Protein AF-A0A661PM31-F1 (afdb_monomer_lite)

Radius of gyration: 28.48 Å; chains: 1; bounding box: 78×44×87 Å

Foldseek 3Di:
DDDDDPVNVVVVVVVVVVVVVPPPDDPVVVVVLCVLLVDDLVVLLVVLVVVVPDDPVPDQDLVSLVVVLVVLVVSLVSLVSSLVSLVVVLVVLVVVLVVVVVVLLVVLVVVLVVVCVVVVPPDPDDDPVSSVVSCCPPPVSVVSNVVSVVVNVVSVVSSVSSVVSSVVSVVSSVVSVVVSVVSVVVVVVVVVVVD

Sequence (195 aa):
MAKISAKDRRKKNEEVEKARGTELFSDGVLKFFRKELDIDIIAEYTALKDVAKIPADKLLDRMELMRAINSCSKNARAANKVFLKARAAREFYRIDFDRSLRDLTIRATENVDRWMADNDVKKKQITKDMVQQELSSDPKLSKEYTLLIEKREEMRSIKSDCEVLATEWSNRQWTLRAQAKLVAAEREVNLSSKE

Structure (mmCIF, N/CA/C/O backbone):
data_AF-A0A661PM31-F1
#
_entry.id   AF-A0A661PM31-F1
#
loop_
_atom_site.group_PDB
_atom_site.id
_atom_site.type_symbol
_atom_site.label_atom_id
_atom_site.label_alt_id
_atom_site.label_comp_id
_atom_site.label_asym_id
_atom_site.label_entity_id
_atom_site.label_seq_id
_atom_site.pdbx_PDB_ins_code
_atom_site.Cartn_x
_atom_site.Cartn_y
_atom_site.Cartn_z
_atom_site.occupancy
_atom_site.B_iso_or_equiv
_atom_site.auth_seq_id
_atom_site.auth_comp_id
_atom_site.auth_asym_id
_atom_site.auth_atom_id
_atom_site.pdbx_PDB_model_num
ATOM 1 N N . MET A 1 1 ? -42.108 34.796 6.205 1.00 47.03 1 MET A N 1
ATOM 2 C CA . MET A 1 1 ? -41.094 33.796 5.795 1.00 47.03 1 MET A CA 1
ATOM 3 C C . MET A 1 1 ? -41.516 32.431 6.325 1.00 47.03 1 MET A C 1
ATOM 5 O O . MET A 1 1 ? -41.623 32.280 7.536 1.00 47.03 1 MET A O 1
ATOM 9 N N . ALA A 1 2 ? -41.835 31.474 5.450 1.00 50.88 2 ALA A N 1
ATOM 10 C CA . ALA A 1 2 ? -42.303 30.149 5.865 1.00 50.88 2 ALA A CA 1
ATOM 11 C C . ALA A 1 2 ? -41.153 29.330 6.485 1.00 50.88 2 ALA A C 1
ATOM 13 O O . ALA A 1 2 ? -40.093 29.175 5.877 1.00 50.88 2 ALA A O 1
ATOM 14 N N . LYS A 1 3 ? -41.345 28.824 7.711 1.00 54.19 3 LYS A N 1
ATOM 15 C CA . LYS A 1 3 ? -40.366 27.973 8.403 1.00 54.19 3 LYS A CA 1
ATOM 16 C C . LYS A 1 3 ? -40.410 26.567 7.801 1.00 54.19 3 LYS A C 1
ATOM 18 O O . LYS A 1 3 ? -41.361 25.829 8.026 1.00 54.19 3 LYS A O 1
ATOM 23 N N . ILE A 1 4 ? -39.371 26.203 7.051 1.00 56.94 4 ILE A N 1
ATOM 24 C CA . ILE A 1 4 ? -39.183 24.843 6.523 1.00 56.94 4 ILE A CA 1
ATOM 25 C C . ILE A 1 4 ? -39.042 23.867 7.700 1.00 56.94 4 ILE A C 1
ATOM 27 O O . ILE A 1 4 ? -38.166 24.053 8.553 1.00 56.94 4 ILE A O 1
ATOM 31 N N . SER A 1 5 ? -39.896 22.841 7.726 1.00 75.00 5 SER A N 1
ATOM 32 C CA . SER A 1 5 ? -39.942 21.797 8.754 1.00 75.00 5 SER A CA 1
ATOM 33 C C . SER A 1 5 ? -38.627 21.012 8.827 1.00 75.00 5 SER A C 1
ATOM 35 O O . SER A 1 5 ? -37.962 20.773 7.818 1.00 75.00 5 SER A O 1
ATOM 37 N N . ALA A 1 6 ? -38.247 20.560 10.027 1.00 67.19 6 ALA A N 1
ATOM 38 C CA . ALA A 1 6 ? -37.061 19.725 10.237 1.00 67.19 6 ALA A CA 1
ATOM 39 C C . ALA A 1 6 ? -37.101 18.416 9.419 1.00 67.19 6 ALA A C 1
ATOM 41 O O . ALA A 1 6 ? -36.055 17.893 9.032 1.00 67.19 6 ALA A O 1
ATOM 42 N N . LYS A 1 7 ? -38.308 17.926 9.105 1.00 71.56 7 LYS A N 1
ATOM 43 C CA . LYS A 1 7 ? -38.530 16.743 8.264 1.00 71.56 7 LYS A CA 1
ATOM 44 C C . LYS A 1 7 ? -38.155 17.006 6.801 1.00 71.56 7 LYS A C 1
ATOM 46 O O . LYS A 1 7 ? -37.491 16.176 6.186 1.00 71.56 7 LYS A O 1
ATOM 51 N N . ASP A 1 8 ? -38.472 18.195 6.293 1.00 72.69 8 ASP A N 1
ATOM 52 C CA . ASP A 1 8 ? -38.135 18.608 4.925 1.00 72.69 8 ASP A CA 1
ATOM 53 C C . ASP A 1 8 ? -36.635 18.886 4.773 1.00 72.69 8 ASP A C 1
ATOM 55 O O . ASP A 1 8 ? -36.049 18.592 3.734 1.00 72.69 8 ASP A O 1
ATOM 59 N N . ARG A 1 9 ? -35.975 19.377 5.834 1.00 68.38 9 ARG A N 1
ATOM 60 C CA . ARG A 1 9 ? -34.509 19.537 5.850 1.00 68.38 9 ARG A CA 1
ATOM 61 C C . ARG A 1 9 ? -33.772 18.198 5.796 1.00 68.38 9 ARG A C 1
ATOM 63 O O . ARG A 1 9 ? -32.786 18.094 5.077 1.00 68.38 9 ARG A O 1
ATOM 70 N N . ARG A 1 10 ? -34.245 17.177 6.524 1.00 68.38 10 ARG A N 1
ATOM 71 C CA . ARG A 1 10 ? -33.649 15.828 6.482 1.00 68.38 10 ARG A CA 1
ATOM 72 C C . ARG A 1 10 ? -33.805 15.184 5.111 1.00 68.38 10 ARG A C 1
ATOM 74 O O . ARG A 1 10 ? -32.818 14.720 4.558 1.00 68.38 10 ARG A O 1
ATOM 81 N N . LYS A 1 11 ? -35.004 15.253 4.531 1.00 74.44 11 LYS A N 1
ATOM 82 C CA . LYS A 1 11 ? -35.282 14.688 3.205 1.00 74.44 11 LYS A CA 1
ATOM 83 C C . LYS A 1 11 ? -34.445 15.356 2.106 1.00 74.44 11 LYS A C 1
ATOM 85 O O . LYS A 1 11 ? -33.867 14.674 1.269 1.00 74.44 11 LYS A O 1
ATOM 90 N N . LYS A 1 12 ? -34.287 16.683 2.177 1.00 71.06 12 LYS A N 1
ATOM 91 C CA . LYS A 1 12 ? -33.437 17.442 1.251 1.00 71.06 12 LYS A CA 1
ATOM 92 C C . LYS A 1 12 ? -31.946 17.121 1.420 1.00 71.06 12 LYS A C 1
ATOM 94 O O . LYS A 1 12 ? -31.230 17.070 0.429 1.00 71.06 12 LYS A O 1
ATOM 99 N N . ASN A 1 13 ? -31.475 16.869 2.643 1.00 62.31 13 ASN A N 1
ATOM 100 C CA . ASN A 1 13 ? -30.095 16.431 2.874 1.00 62.31 13 ASN A CA 1
ATOM 101 C C . ASN A 1 13 ? -29.852 14.995 2.385 1.00 62.31 13 ASN A C 1
ATOM 103 O O . ASN A 1 13 ? -28.817 14.752 1.779 1.00 62.31 13 ASN A O 1
ATOM 107 N N . GLU A 1 14 ? -30.800 14.074 2.567 1.00 60.50 14 GLU A N 1
ATOM 108 C CA . GLU A 1 14 ? -30.708 12.706 2.028 1.00 60.50 14 GLU A CA 1
ATOM 109 C C . GLU A 1 14 ? -30.718 12.682 0.492 1.00 60.50 14 GLU A C 1
ATOM 111 O O . GLU A 1 14 ? -29.988 11.902 -0.116 1.00 60.50 14 GLU A O 1
ATOM 116 N N . GLU A 1 15 ? -31.498 13.554 -0.155 1.00 63.66 15 GLU A N 1
ATOM 117 C CA . GLU A 1 15 ? -31.496 13.715 -1.616 1.00 63.66 15 GLU A CA 1
ATOM 118 C C . GLU A 1 15 ? -30.187 14.335 -2.125 1.00 63.66 15 GLU A C 1
ATOM 120 O O . GLU A 1 15 ? -29.643 13.877 -3.128 1.00 63.66 15 GLU A O 1
ATOM 125 N N . VAL A 1 16 ? -29.632 15.320 -1.411 1.00 58.75 16 VAL A N 1
ATOM 126 C CA . VAL A 1 16 ? -28.332 15.926 -1.744 1.00 58.75 16 VAL A CA 1
ATOM 127 C C . VAL A 1 16 ? -27.175 14.950 -1.504 1.00 58.75 16 VAL A C 1
ATOM 129 O O . VAL A 1 16 ? -26.233 14.935 -2.293 1.00 58.75 16 VAL A O 1
ATOM 132 N N . GLU A 1 17 ? -27.227 14.108 -0.470 1.00 53.59 17 GLU A N 1
ATOM 133 C CA . GLU A 1 17 ? -26.225 13.058 -0.242 1.00 53.59 17 GLU A CA 1
ATOM 134 C C . GLU A 1 17 ? -26.346 11.908 -1.245 1.00 53.59 17 GLU A C 1
ATOM 136 O O . GLU A 1 17 ? -25.323 11.435 -1.743 1.00 53.59 17 GLU A O 1
ATOM 141 N N . LYS A 1 18 ? -27.567 11.516 -1.637 1.00 51.47 18 LYS A N 1
ATOM 142 C CA . LYS A 1 18 ? -27.776 10.571 -2.745 1.00 51.47 18 LYS A CA 1
ATOM 143 C C . LYS A 1 18 ? -27.250 11.124 -4.067 1.00 51.47 18 LYS A C 1
ATOM 145 O O . LYS A 1 18 ? -26.534 10.402 -4.756 1.00 51.47 18 LYS A O 1
ATOM 150 N N . ALA A 1 19 ? -27.529 12.390 -4.385 1.00 52.62 19 ALA A N 1
ATOM 151 C CA . ALA A 1 19 ? -27.033 13.052 -5.594 1.00 52.62 19 ALA A CA 1
ATOM 152 C C . ALA A 1 19 ? -25.502 13.219 -5.585 1.00 52.62 19 ALA A C 1
ATOM 154 O O . ALA A 1 19 ? -24.841 12.979 -6.590 1.00 52.62 19 ALA A O 1
ATOM 155 N N . ARG A 1 20 ? -24.901 13.541 -4.430 1.00 51.75 20 ARG A N 1
ATOM 156 C CA . ARG A 1 20 ? -23.435 13.604 -4.275 1.00 51.75 20 ARG A CA 1
ATOM 157 C C . ARG A 1 20 ? -22.761 12.231 -4.328 1.00 51.75 20 ARG A C 1
ATOM 159 O O . ARG A 1 20 ? -21.598 12.153 -4.711 1.00 51.75 20 ARG A O 1
ATOM 166 N N . GLY A 1 21 ? -23.468 11.166 -3.950 1.00 44.34 21 GLY A N 1
ATOM 167 C CA . GLY A 1 21 ? -22.948 9.799 -3.936 1.00 44.34 21 GLY A CA 1
ATOM 168 C C . GLY A 1 21 ? -22.984 9.070 -5.283 1.00 44.34 21 GLY A C 1
ATOM 169 O O . GLY A 1 21 ? -22.306 8.054 -5.413 1.00 44.34 21 GLY A O 1
ATOM 170 N N . THR A 1 22 ? -23.744 9.549 -6.279 1.00 45.00 22 THR A N 1
ATOM 171 C CA . THR A 1 22 ? -24.021 8.777 -7.511 1.00 45.00 22 THR A CA 1
ATOM 172 C C . THR A 1 22 ? -23.474 9.346 -8.825 1.00 45.00 22 THR A C 1
ATOM 174 O O . THR A 1 22 ? -23.441 8.603 -9.800 1.00 45.00 22 THR A O 1
ATOM 177 N N . GLU A 1 23 ? -22.947 10.574 -8.878 1.00 50.91 23 GLU A N 1
ATOM 178 C CA . GLU A 1 23 ? -22.502 11.192 -10.150 1.00 50.91 23 GLU A CA 1
ATOM 179 C C . GLU A 1 23 ? -21.015 11.580 -10.216 1.00 50.91 23 GLU A C 1
ATOM 181 O O . GLU A 1 23 ? -20.634 12.497 -10.938 1.00 50.91 23 GLU A O 1
ATOM 186 N N . LEU A 1 24 ? -20.122 10.909 -9.487 1.00 53.09 24 LEU A N 1
ATOM 187 C CA . LEU A 1 24 ? -18.702 11.293 -9.545 1.00 53.09 24 LEU A CA 1
ATOM 188 C C . LEU A 1 24 ? -17.952 10.752 -10.772 1.00 53.09 24 LEU A C 1
ATOM 190 O O . LEU A 1 24 ? -16.948 11.343 -11.159 1.00 53.09 24 LEU A O 1
ATOM 194 N N . PHE A 1 25 ? -18.437 9.692 -11.429 1.00 52.56 25 PHE A N 1
ATOM 195 C CA . PHE A 1 25 ? -17.805 9.133 -12.630 1.00 52.56 25 PHE A CA 1
ATOM 196 C C . PHE A 1 25 ? -18.840 8.461 -13.535 1.00 52.56 25 PHE A C 1
ATOM 198 O O . PHE A 1 25 ? -19.692 7.718 -13.052 1.00 52.56 25 PHE A O 1
ATOM 205 N N . SER A 1 26 ? -18.753 8.678 -14.852 1.00 64.19 26 SER A N 1
ATOM 206 C CA . SER A 1 26 ? -19.591 7.940 -15.801 1.00 64.19 26 SER A CA 1
ATOM 207 C C . SER A 1 26 ? -19.313 6.435 -15.704 1.00 64.19 26 SER A C 1
ATOM 209 O O . SER A 1 26 ? -18.193 6.007 -15.410 1.00 64.19 26 SER A O 1
ATOM 211 N N . ASP A 1 27 ? -20.325 5.614 -15.980 1.00 64.62 27 ASP A N 1
ATOM 212 C CA . ASP A 1 27 ? -20.237 4.152 -15.854 1.00 64.62 27 ASP A CA 1
ATOM 213 C C . ASP A 1 27 ? -19.099 3.551 -16.715 1.00 64.62 27 ASP A C 1
ATOM 215 O O . ASP A 1 27 ? -18.461 2.561 -16.349 1.00 64.62 27 ASP A O 1
ATOM 219 N N . GLY A 1 28 ? -18.755 4.215 -17.827 1.00 56.81 28 GLY A N 1
ATOM 220 C CA . GLY A 1 28 ? -17.595 3.887 -18.661 1.00 56.81 28 GLY A CA 1
ATOM 221 C C . GLY A 1 28 ? -16.243 4.170 -17.995 1.00 56.81 28 GLY A C 1
ATOM 222 O O . GLY A 1 28 ? -15.323 3.363 -18.115 1.00 56.81 28 GLY A O 1
ATOM 223 N N . VAL A 1 29 ? -16.122 5.266 -17.240 1.00 56.72 29 VAL A N 1
ATOM 224 C CA . VAL A 1 29 ? -14.902 5.614 -16.491 1.00 56.72 29 VAL A CA 1
ATOM 225 C C . VAL A 1 29 ? -14.693 4.643 -15.330 1.00 56.72 29 VAL A C 1
ATOM 227 O O . VAL A 1 29 ? -13.584 4.154 -15.126 1.00 56.72 29 VAL A O 1
ATOM 230 N N . LEU A 1 30 ? -15.762 4.271 -14.621 1.00 57.22 30 LEU A N 1
ATOM 231 C CA . LEU A 1 30 ? -15.692 3.261 -13.561 1.00 57.22 30 LEU A CA 1
ATOM 232 C C . LEU A 1 30 ? -15.323 1.874 -14.099 1.00 57.22 30 LEU A C 1
ATOM 234 O O . LEU A 1 30 ? -14.540 1.169 -13.463 1.00 57.22 30 LEU A O 1
ATOM 238 N N . LYS A 1 31 ? -15.841 1.480 -15.270 1.00 62.25 31 LYS A N 1
ATOM 239 C CA . LYS A 1 31 ? -15.445 0.233 -15.948 1.00 62.25 31 LYS A CA 1
ATOM 240 C C . LYS A 1 31 ? -13.989 0.264 -16.410 1.00 62.25 31 LYS A C 1
ATOM 242 O O . LYS A 1 31 ? -13.294 -0.735 -16.248 1.00 62.25 31 LYS A O 1
ATOM 247 N N . PHE A 1 32 ? -13.512 1.400 -16.924 1.00 60.50 32 PHE A N 1
ATOM 248 C CA . PHE A 1 32 ? -12.107 1.590 -17.285 1.00 60.50 32 PHE A CA 1
ATOM 249 C C . PHE A 1 32 ? -11.190 1.437 -16.068 1.00 60.50 32 PHE A C 1
ATOM 251 O O . PHE A 1 32 ? -10.273 0.624 -16.108 1.00 60.50 32 PHE A O 1
ATOM 258 N N . PHE A 1 33 ? -11.476 2.133 -14.963 1.00 59.50 33 PHE A N 1
ATOM 259 C CA . PHE A 1 33 ? -10.680 2.014 -13.740 1.00 59.50 33 PHE A CA 1
ATOM 260 C C . PHE A 1 33 ? -10.733 0.611 -13.142 1.00 59.50 33 PHE A C 1
ATOM 262 O O . PHE A 1 33 ? -9.696 0.115 -12.722 1.00 59.50 33 PHE A O 1
ATOM 269 N N . ARG A 1 34 ? -11.893 -0.061 -13.142 1.00 64.12 34 ARG A N 1
ATOM 270 C CA . ARG A 1 34 ? -11.974 -1.459 -12.692 1.00 64.12 34 ARG A CA 1
ATOM 271 C C . ARG A 1 34 ? -11.111 -2.372 -13.550 1.00 64.12 34 ARG A C 1
ATOM 273 O O . ARG A 1 34 ? -10.337 -3.126 -12.993 1.00 64.12 34 ARG A O 1
ATOM 280 N N . LYS A 1 35 ? -11.192 -2.272 -14.878 1.00 65.94 35 LYS A N 1
ATOM 281 C CA . LYS A 1 35 ? -10.400 -3.109 -15.790 1.00 65.94 35 LYS A CA 1
ATOM 282 C C . LYS A 1 35 ? -8.897 -2.832 -15.687 1.00 65.94 35 LYS A C 1
ATOM 284 O O . LYS A 1 35 ? -8.103 -3.761 -15.687 1.00 65.94 35 LYS A O 1
ATOM 289 N N . GLU A 1 36 ? -8.500 -1.565 -15.615 1.00 65.12 36 GLU A N 1
ATOM 290 C CA . GLU A 1 36 ? -7.087 -1.162 -15.591 1.00 65.12 36 GLU A CA 1
ATOM 291 C C . GLU A 1 36 ? -6.436 -1.264 -14.208 1.00 65.12 36 GLU A C 1
ATOM 293 O O . GLU A 1 36 ? -5.211 -1.287 -14.111 1.00 65.12 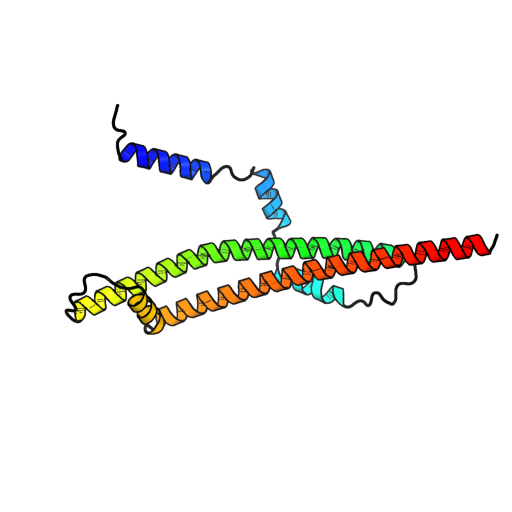36 GLU A O 1
ATOM 298 N N . LEU A 1 37 ? -7.235 -1.327 -13.141 1.00 65.38 37 LEU A N 1
ATOM 299 C CA . LEU A 1 37 ? -6.768 -1.503 -11.767 1.00 65.38 37 LEU A CA 1
ATOM 300 C C . LEU A 1 37 ? -7.161 -2.870 -11.196 1.00 65.38 37 LEU A C 1
ATOM 302 O O . LEU A 1 37 ? -7.061 -3.055 -9.987 1.00 65.38 37 LEU A O 1
ATOM 306 N N . ASP A 1 38 ? -7.553 -3.855 -12.006 1.00 72.75 38 ASP A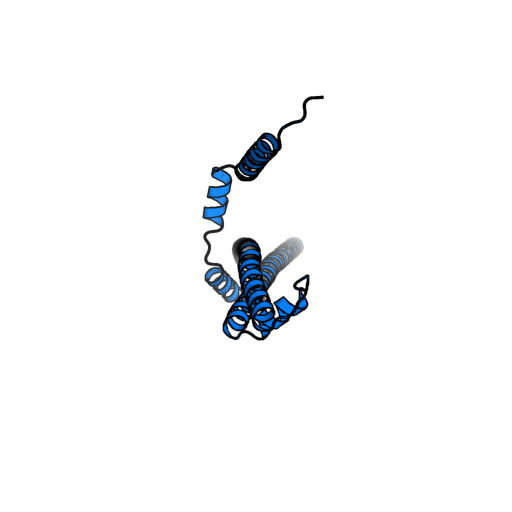 N 1
ATOM 307 C CA . ASP A 1 38 ? -7.711 -5.248 -11.559 1.00 72.75 38 ASP A CA 1
ATOM 308 C C . ASP A 1 38 ? -6.374 -6.005 -11.626 1.00 72.75 38 ASP A C 1
ATOM 310 O O . ASP A 1 38 ? -6.192 -6.959 -12.371 1.00 72.75 38 ASP A O 1
ATOM 314 N N . ILE A 1 39 ? -5.381 -5.488 -10.898 1.00 75.00 39 ILE A N 1
ATOM 315 C CA . ILE A 1 39 ? -4.005 -6.001 -10.882 1.00 75.00 39 ILE A CA 1
ATOM 316 C C . ILE A 1 39 ? -3.679 -6.570 -9.501 1.00 75.00 39 ILE A C 1
ATOM 318 O O . ILE A 1 39 ? -3.942 -5.910 -8.493 1.00 75.00 39 ILE A O 1
ATOM 322 N N . ASP A 1 40 ? -3.074 -7.748 -9.418 1.00 78.94 40 ASP A N 1
ATOM 323 C CA . ASP A 1 40 ? -2.483 -8.203 -8.159 1.00 78.94 40 ASP A CA 1
ATOM 324 C C . ASP A 1 40 ? -1.245 -7.347 -7.841 1.00 78.94 40 ASP A C 1
ATOM 326 O O . ASP A 1 40 ? -0.213 -7.440 -8.506 1.00 78.94 40 ASP A O 1
ATOM 330 N N . ILE A 1 41 ? -1.374 -6.474 -6.835 1.00 76.88 41 ILE A N 1
ATOM 331 C CA . ILE A 1 41 ? -0.338 -5.504 -6.451 1.00 76.88 41 ILE A CA 1
ATOM 332 C C . ILE A 1 41 ? 0.970 -6.223 -6.109 1.00 76.88 41 ILE A C 1
ATOM 334 O O . ILE A 1 41 ? 2.033 -5.760 -6.515 1.00 76.88 41 ILE A O 1
ATOM 338 N N . ILE A 1 42 ? 0.898 -7.336 -5.372 1.00 76.56 42 ILE A N 1
ATOM 339 C CA . ILE A 1 42 ? 2.077 -8.021 -4.830 1.00 76.56 42 ILE A CA 1
ATOM 340 C C . ILE A 1 42 ? 2.790 -8.786 -5.942 1.00 76.56 42 ILE A C 1
ATOM 342 O O . ILE A 1 42 ? 4.013 -8.681 -6.078 1.00 76.56 42 ILE A O 1
ATOM 346 N N . ALA A 1 43 ? 2.036 -9.521 -6.760 1.00 79.44 43 ALA A N 1
ATOM 347 C CA . ALA A 1 43 ? 2.606 -10.288 -7.863 1.00 79.44 43 ALA A CA 1
ATOM 348 C C . ALA A 1 43 ? 3.294 -9.373 -8.889 1.00 79.44 43 ALA A C 1
ATOM 350 O O . ALA A 1 43 ? 4.451 -9.600 -9.250 1.00 79.44 43 ALA A O 1
ATOM 351 N N . GLU A 1 44 ? 2.623 -8.292 -9.295 1.00 80.88 44 GLU A N 1
ATOM 352 C CA . GLU A 1 44 ? 3.146 -7.361 -10.296 1.00 80.88 44 GLU A CA 1
ATOM 353 C C . GLU A 1 44 ? 4.350 -6.567 -9.758 1.00 80.88 44 GLU A C 1
ATOM 355 O O . GLU A 1 44 ? 5.343 -6.381 -10.464 1.00 80.88 44 GLU A O 1
ATOM 360 N N . TYR A 1 45 ? 4.312 -6.152 -8.482 1.00 79.06 45 TYR A N 1
ATOM 361 C CA . TYR A 1 45 ? 5.456 -5.533 -7.801 1.00 79.06 45 TYR A CA 1
ATOM 362 C C . TYR A 1 45 ? 6.680 -6.457 -7.800 1.00 79.06 45 TYR A C 1
ATOM 364 O O . TYR A 1 45 ? 7.783 -6.027 -8.140 1.00 79.06 45 TYR A O 1
ATOM 372 N N . THR A 1 46 ? 6.488 -7.731 -7.451 1.00 79.75 46 THR A N 1
ATOM 373 C CA . THR A 1 46 ? 7.578 -8.712 -7.355 1.00 79.75 46 THR A CA 1
ATOM 374 C C . THR A 1 46 ? 8.207 -8.964 -8.723 1.00 79.75 46 THR A C 1
ATOM 376 O O . THR A 1 46 ? 9.427 -8.879 -8.867 1.00 79.75 46 THR A O 1
ATOM 379 N N . ALA A 1 47 ? 7.378 -9.158 -9.754 1.00 81.88 47 ALA A N 1
ATOM 380 C CA . ALA A 1 47 ? 7.843 -9.334 -11.126 1.00 81.88 47 ALA A CA 1
ATOM 381 C C . ALA A 1 47 ? 8.644 -8.118 -11.620 1.00 81.88 47 ALA A C 1
ATOM 383 O O . ALA A 1 47 ? 9.740 -8.264 -12.164 1.00 81.88 47 ALA A O 1
ATOM 384 N N . LEU A 1 48 ? 8.141 -6.902 -11.386 1.00 80.31 48 LEU A N 1
ATOM 385 C CA . LEU A 1 48 ? 8.845 -5.672 -11.747 1.00 80.31 48 LEU A CA 1
ATOM 386 C C . LEU A 1 48 ? 10.169 -5.528 -10.993 1.00 80.31 48 LEU A C 1
ATOM 388 O O . LEU A 1 48 ? 11.153 -5.090 -11.578 1.00 80.31 48 LEU A O 1
ATOM 392 N N . LYS A 1 49 ? 10.234 -5.911 -9.719 1.00 76.50 49 LYS A N 1
ATOM 393 C CA . LYS A 1 49 ? 11.474 -5.851 -8.937 1.00 76.50 49 LYS A CA 1
ATOM 394 C C . LYS A 1 49 ? 12.539 -6.814 -9.467 1.00 76.50 49 LYS A C 1
ATOM 396 O O . LYS A 1 49 ? 13.714 -6.457 -9.524 1.00 76.50 49 LYS A O 1
ATOM 401 N N . ASP A 1 50 ? 12.146 -8.005 -9.908 1.00 74.69 50 ASP A N 1
ATOM 402 C CA . ASP A 1 50 ? 13.087 -8.988 -10.453 1.00 74.69 50 ASP A CA 1
ATOM 403 C C . ASP A 1 50 ? 13.628 -8.602 -11.833 1.00 74.69 50 ASP A C 1
ATOM 405 O O . ASP A 1 50 ? 14.820 -8.770 -12.102 1.00 74.69 50 ASP A O 1
ATOM 409 N N . VAL A 1 51 ? 12.798 -7.991 -12.683 1.00 69.44 51 VAL A N 1
ATOM 410 C CA . VAL A 1 51 ? 13.217 -7.505 -14.011 1.00 69.44 51 VAL A CA 1
ATOM 411 C C . VAL A 1 51 ? 14.251 -6.370 -13.912 1.00 69.44 51 VAL A C 1
ATOM 413 O O . VAL A 1 51 ? 15.033 -6.154 -14.841 1.00 69.44 51 VAL A O 1
ATOM 416 N N . ALA A 1 52 ? 14.330 -5.666 -12.778 1.00 64.00 52 ALA A N 1
ATOM 417 C CA . ALA A 1 52 ? 15.296 -4.587 -12.565 1.00 64.00 52 ALA A CA 1
ATOM 418 C C . ALA A 1 52 ? 16.768 -5.059 -12.524 1.00 64.00 52 ALA A C 1
ATOM 420 O O . ALA A 1 52 ? 17.673 -4.233 -12.649 1.00 64.00 52 ALA A O 1
ATOM 421 N N . LYS A 1 53 ? 17.039 -6.367 -12.421 1.00 60.81 53 LYS A N 1
ATOM 422 C CA . LYS A 1 53 ? 18.390 -6.928 -12.222 1.00 60.81 53 LYS A CA 1
ATOM 423 C C . LYS A 1 53 ? 19.296 -6.966 -13.464 1.00 60.81 53 LYS A C 1
ATOM 425 O O . LYS A 1 53 ? 20.440 -7.394 -13.353 1.00 60.81 53 LYS A O 1
ATOM 430 N N . ILE A 1 54 ? 18.839 -6.531 -14.640 1.00 57.09 54 ILE A N 1
ATOM 431 C CA . ILE A 1 54 ? 19.694 -6.502 -15.844 1.00 57.09 54 ILE A CA 1
ATOM 432 C C . ILE A 1 54 ? 20.597 -5.250 -15.797 1.00 57.09 54 ILE A C 1
ATOM 434 O O . ILE A 1 54 ? 20.048 -4.150 -15.745 1.00 57.09 54 ILE A O 1
ATOM 438 N N . PRO A 1 55 ? 21.938 -5.348 -15.838 1.00 59.44 55 PRO A N 1
ATOM 439 C CA . PRO A 1 55 ? 22.820 -4.175 -15.869 1.00 59.44 55 PRO A CA 1
ATOM 440 C C . PRO A 1 55 ? 22.664 -3.400 -17.189 1.00 59.44 55 PRO A C 1
ATOM 442 O O . P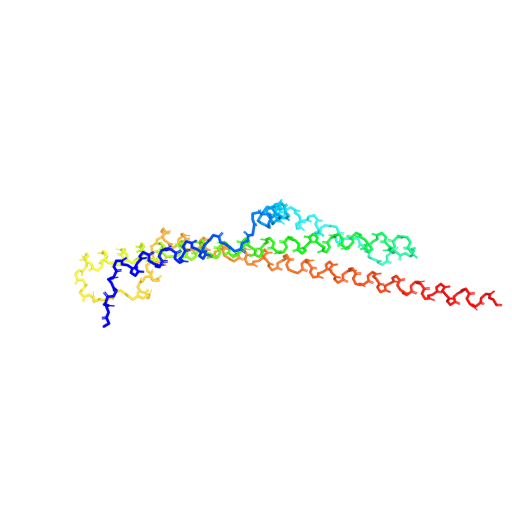RO A 1 55 ? 22.685 -3.995 -18.268 1.00 59.44 55 PRO A O 1
ATOM 445 N N . ALA A 1 56 ? 22.468 -2.080 -17.117 1.00 57.84 56 ALA A N 1
ATOM 446 C CA . ALA A 1 56 ? 22.300 -1.202 -18.290 1.00 57.84 56 ALA A CA 1
ATOM 447 C C . ALA A 1 56 ? 23.627 -0.931 -19.028 1.00 57.84 56 ALA A C 1
ATOM 449 O O . ALA A 1 56 ? 23.651 -0.548 -20.192 1.00 57.84 56 ALA A O 1
ATOM 450 N N . ASP A 1 57 ? 24.725 -1.182 -18.334 1.00 58.62 57 ASP A N 1
ATOM 451 C CA . ASP A 1 57 ? 26.129 -0.954 -18.657 1.00 58.62 57 ASP A CA 1
ATOM 452 C C . ASP A 1 57 ? 26.685 -1.882 -19.756 1.00 58.62 57 ASP A C 1
ATOM 454 O O . ASP A 1 57 ? 27.831 -1.732 -20.168 1.00 58.62 57 ASP A O 1
ATOM 458 N N . LYS A 1 58 ? 25.868 -2.801 -20.290 1.00 58.72 58 LYS A N 1
ATOM 459 C CA . LYS A 1 58 ? 26.262 -3.748 -21.351 1.00 58.72 58 LYS A CA 1
ATOM 460 C C . LYS A 1 58 ? 25.605 -3.509 -22.717 1.00 58.72 58 LYS A C 1
ATOM 462 O O . LYS A 1 58 ? 25.826 -4.302 -23.625 1.00 58.72 58 LYS A O 1
ATOM 467 N N . LEU A 1 59 ? 24.798 -2.459 -22.880 1.00 64.25 59 LEU A N 1
ATOM 468 C CA . LEU A 1 59 ? 24.083 -2.195 -24.136 1.00 64.25 59 LEU A CA 1
ATOM 469 C C . LEU A 1 59 ? 24.889 -1.240 -25.026 1.00 64.25 59 LEU A C 1
ATOM 471 O O . LEU A 1 59 ? 24.920 -0.037 -24.777 1.00 64.25 59 LEU A O 1
ATOM 475 N N . LEU A 1 60 ? 25.531 -1.781 -26.064 1.00 63.84 60 LEU A N 1
ATOM 476 C CA . LEU A 1 60 ? 26.377 -1.019 -26.998 1.00 63.84 60 LEU A CA 1
ATOM 477 C C . LEU A 1 60 ? 25.708 -0.774 -28.362 1.00 63.84 60 LEU A C 1
ATOM 479 O O . LEU A 1 60 ? 26.151 0.089 -29.121 1.00 63.84 60 LEU A O 1
ATOM 483 N N . ASP A 1 61 ? 24.629 -1.495 -28.682 1.00 73.31 61 ASP A N 1
ATOM 484 C CA . ASP A 1 61 ? 23.904 -1.330 -29.942 1.00 73.31 61 ASP A CA 1
ATOM 485 C C . ASP A 1 61 ? 22.620 -0.487 -29.795 1.00 73.31 61 ASP A C 1
ATOM 487 O O . ASP A 1 61 ? 21.857 -0.594 -28.833 1.00 73.31 61 ASP A O 1
ATOM 491 N N . ARG A 1 62 ? 22.334 0.344 -30.805 1.00 70.56 62 ARG A N 1
ATOM 492 C CA . ARG A 1 62 ? 21.160 1.227 -30.865 1.00 70.56 62 ARG A CA 1
ATOM 493 C C . ARG A 1 62 ? 19.854 0.433 -30.882 1.00 70.56 62 ARG A C 1
ATOM 495 O O . ARG A 1 62 ? 18.877 0.880 -30.279 1.00 70.56 62 ARG A O 1
ATOM 502 N N . MET A 1 63 ? 19.806 -0.721 -31.555 1.00 75.81 63 MET A N 1
ATOM 503 C CA . MET A 1 63 ? 18.603 -1.562 -31.544 1.00 75.81 63 MET A CA 1
ATOM 504 C C . MET A 1 63 ? 18.346 -2.139 -30.151 1.00 75.81 63 MET A C 1
ATOM 506 O O . MET A 1 63 ? 17.202 -2.154 -29.691 1.00 75.81 63 MET A O 1
ATOM 510 N N . GLU A 1 64 ? 19.401 -2.559 -29.457 1.00 77.00 64 GLU A N 1
ATOM 511 C CA . GLU A 1 64 ? 19.322 -3.064 -28.088 1.00 77.00 64 GLU A CA 1
ATOM 512 C C . GLU A 1 64 ? 18.914 -1.967 -27.095 1.00 77.00 64 GLU A C 1
ATOM 514 O O . GLU A 1 64 ? 18.002 -2.179 -26.292 1.00 77.00 64 GLU A O 1
ATOM 519 N N . LEU A 1 65 ? 19.477 -0.760 -27.219 1.00 77.38 65 LEU A N 1
ATOM 520 C CA . LEU A 1 65 ? 19.079 0.411 -26.429 1.00 77.38 65 LEU A CA 1
ATOM 521 C C . LEU A 1 65 ? 17.607 0.777 -26.647 1.00 77.38 65 LEU A C 1
ATOM 523 O O . LEU A 1 65 ? 16.871 0.994 -25.685 1.00 77.38 65 LEU A O 1
ATOM 527 N N . MET A 1 66 ? 17.129 0.791 -27.894 1.00 78.25 66 MET A N 1
ATOM 528 C CA . MET A 1 66 ? 15.720 1.076 -28.189 1.00 78.25 66 MET A CA 1
ATOM 529 C C . MET A 1 66 ? 14.778 0.004 -27.623 1.00 78.25 66 MET A C 1
ATOM 531 O O . MET A 1 66 ? 13.718 0.335 -27.084 1.00 78.25 66 MET A O 1
ATOM 535 N N . ARG A 1 67 ? 15.162 -1.279 -27.685 1.00 80.94 67 ARG A N 1
ATOM 536 C CA . ARG A 1 67 ? 14.415 -2.369 -27.031 1.00 80.94 67 ARG A CA 1
ATOM 537 C C . ARG A 1 67 ? 14.380 -2.185 -25.512 1.00 80.94 67 ARG A C 1
ATOM 539 O O . ARG A 1 67 ? 13.305 -2.296 -24.919 1.00 80.94 67 ARG A O 1
ATOM 546 N N . ALA A 1 68 ? 15.508 -1.836 -24.896 1.00 79.56 68 ALA A N 1
ATOM 547 C CA . ALA A 1 68 ? 15.602 -1.585 -23.461 1.00 79.56 68 ALA A CA 1
ATOM 548 C C . ALA A 1 68 ? 14.753 -0.379 -23.020 1.00 79.56 68 ALA A C 1
ATOM 550 O O . ALA A 1 68 ? 14.034 -0.474 -22.025 1.00 79.56 68 ALA A O 1
ATOM 551 N N . ILE A 1 69 ? 14.751 0.720 -23.785 1.00 81.62 69 ILE A N 1
ATOM 552 C CA . ILE A 1 69 ? 13.904 1.900 -23.532 1.00 81.62 69 ILE A CA 1
ATOM 553 C C . ILE A 1 69 ? 12.421 1.528 -23.592 1.00 81.62 69 ILE A C 1
ATOM 555 O O . ILE A 1 69 ? 11.651 1.931 -22.719 1.00 81.62 69 ILE A O 1
ATOM 559 N N . ASN A 1 70 ? 12.008 0.761 -24.603 1.00 81.94 70 ASN A N 1
ATOM 560 C CA . ASN A 1 70 ? 10.615 0.342 -24.753 1.00 81.94 70 ASN A CA 1
ATOM 561 C C . ASN A 1 70 ? 10.172 -0.579 -23.611 1.00 81.94 70 ASN A C 1
ATOM 563 O O . ASN A 1 70 ? 9.072 -0.407 -23.086 1.00 81.94 70 ASN A O 1
ATOM 567 N N . SER A 1 71 ? 11.034 -1.510 -23.197 1.00 84.06 71 SER A N 1
ATOM 568 C CA . SER A 1 71 ? 10.795 -2.364 -22.029 1.00 84.06 71 SER A CA 1
ATOM 569 C C . SER A 1 71 ? 10.670 -1.532 -20.747 1.00 84.06 71 SER A C 1
ATOM 571 O O . SER A 1 71 ? 9.650 -1.598 -20.065 1.00 84.06 71 SER A O 1
ATOM 573 N N . CYS A 1 72 ? 11.621 -0.630 -20.484 1.00 82.25 72 CYS A N 1
ATOM 574 C CA . CYS A 1 72 ? 11.574 0.251 -19.313 1.00 82.25 72 CYS A CA 1
ATOM 575 C C . CYS A 1 72 ? 10.351 1.172 -19.326 1.00 82.25 72 CYS A C 1
ATOM 577 O O . CYS A 1 72 ? 9.750 1.397 -18.284 1.00 82.25 72 CYS A O 1
ATOM 579 N N . SER A 1 73 ? 9.923 1.666 -20.492 1.00 82.31 73 SER A N 1
ATOM 580 C CA . SER A 1 73 ? 8.702 2.469 -20.597 1.00 82.31 73 SER A CA 1
ATOM 581 C C . SER A 1 73 ? 7.446 1.674 -20.247 1.00 82.31 73 SER A C 1
ATOM 583 O O . SER A 1 73 ? 6.512 2.247 -19.684 1.00 82.31 73 SER A O 1
ATOM 585 N N . LYS A 1 74 ? 7.385 0.388 -20.614 1.00 86.62 74 LYS A N 1
ATOM 586 C CA . LYS A 1 74 ? 6.279 -0.498 -20.231 1.00 86.62 74 LYS A CA 1
ATOM 587 C C . LYS A 1 74 ? 6.311 -0.758 -18.727 1.00 86.62 74 LYS A C 1
ATOM 589 O O . LYS A 1 74 ? 5.287 -0.576 -18.076 1.00 86.62 74 LYS A O 1
ATOM 594 N N . ASN A 1 75 ? 7.486 -1.061 -18.180 1.00 84.50 75 ASN A N 1
ATOM 595 C CA . ASN A 1 75 ? 7.674 -1.319 -16.754 1.00 84.50 75 ASN A CA 1
ATOM 596 C C . ASN A 1 75 ? 7.366 -0.086 -15.897 1.00 84.50 75 ASN A C 1
ATOM 598 O O . ASN A 1 75 ? 6.675 -0.209 -14.897 1.00 84.50 75 ASN A O 1
ATOM 602 N N . ALA A 1 76 ? 7.774 1.115 -16.318 1.00 84.12 76 ALA A N 1
ATOM 603 C CA . ALA A 1 76 ? 7.445 2.364 -15.629 1.00 84.12 76 ALA A CA 1
ATOM 604 C C . ALA A 1 76 ? 5.931 2.618 -15.597 1.00 84.12 76 ALA A C 1
ATOM 606 O O . ALA A 1 76 ? 5.379 2.999 -14.565 1.00 84.12 76 ALA A O 1
ATOM 607 N N . ARG A 1 77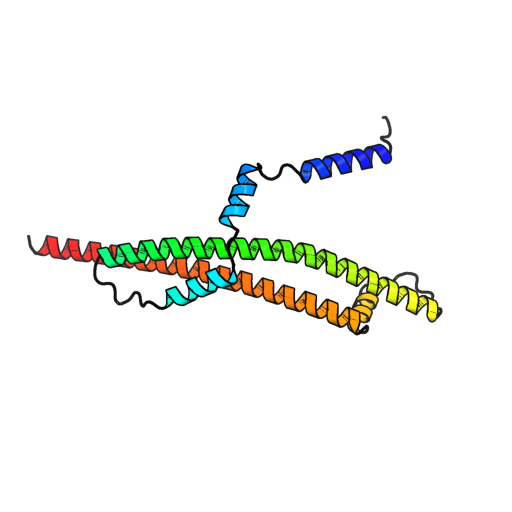 ? 5.227 2.349 -16.707 1.00 85.94 77 ARG A N 1
ATOM 608 C CA . ARG A 1 77 ? 3.759 2.431 -16.738 1.00 85.94 77 ARG A CA 1
ATOM 609 C C . ARG A 1 77 ? 3.121 1.404 -15.807 1.00 85.94 77 ARG A C 1
ATOM 611 O O . ARG A 1 77 ? 2.213 1.771 -15.071 1.00 85.94 77 ARG A O 1
ATOM 618 N N . ALA A 1 78 ? 3.582 0.153 -15.834 1.00 85.00 78 ALA A N 1
ATOM 619 C CA . ALA A 1 78 ? 3.082 -0.905 -14.958 1.00 85.00 78 ALA A CA 1
ATOM 620 C C . ALA A 1 78 ? 3.319 -0.567 -13.476 1.00 85.00 78 ALA A C 1
ATOM 622 O O . ALA A 1 78 ? 2.374 -0.574 -12.694 1.00 85.00 78 ALA A O 1
ATOM 623 N N . ALA A 1 79 ? 4.528 -0.136 -13.111 1.00 84.25 79 ALA A N 1
ATOM 624 C CA . ALA A 1 79 ? 4.869 0.292 -11.758 1.00 84.25 79 ALA A CA 1
ATOM 625 C C . ALA A 1 79 ? 3.986 1.457 -11.280 1.00 84.25 79 ALA A C 1
ATOM 627 O O . ALA A 1 79 ? 3.475 1.434 -10.162 1.00 84.25 79 ALA A O 1
ATOM 628 N N . ASN A 1 80 ? 3.717 2.440 -12.146 1.00 84.88 80 ASN A N 1
ATOM 629 C CA . ASN A 1 80 ? 2.807 3.536 -11.816 1.00 84.88 80 ASN A CA 1
ATOM 630 C C . ASN A 1 80 ? 1.353 3.059 -11.623 1.00 84.88 80 ASN A C 1
ATOM 632 O O . ASN A 1 80 ? 0.660 3.550 -10.734 1.00 84.88 80 ASN A O 1
ATOM 636 N N . LYS A 1 81 ? 0.880 2.076 -12.405 1.00 85.94 81 LYS A N 1
ATOM 637 C CA . LYS A 1 81 ? -0.444 1.463 -12.186 1.00 85.94 81 LYS A CA 1
ATOM 638 C C . LYS A 1 81 ? -0.519 0.767 -10.827 1.00 85.94 81 LYS A C 1
ATOM 640 O O . LYS A 1 81 ? -1.477 0.992 -10.090 1.00 85.94 81 LYS A O 1
ATOM 645 N N . VAL A 1 82 ? 0.501 -0.021 -10.481 1.00 83.56 82 VAL A N 1
ATOM 646 C CA . VAL A 1 82 ? 0.604 -0.712 -9.185 1.00 83.56 82 VAL A CA 1
ATOM 647 C C . VAL A 1 82 ? 0.596 0.299 -8.036 1.00 83.56 82 VAL A C 1
ATOM 649 O O . VAL A 1 82 ? -0.188 0.154 -7.100 1.00 83.56 82 VAL A O 1
ATOM 652 N N . PHE A 1 83 ? 1.369 1.384 -8.145 1.00 87.00 83 PHE A N 1
ATOM 653 C CA . PHE A 1 83 ? 1.354 2.487 -7.181 1.00 87.00 83 PHE A CA 1
ATOM 654 C C . PHE A 1 83 ? -0.033 3.123 -7.018 1.00 87.00 83 PHE A C 1
ATOM 656 O O . PHE A 1 83 ? -0.510 3.288 -5.893 1.00 87.00 83 PHE A O 1
ATOM 663 N N . LEU A 1 84 ? -0.709 3.466 -8.119 1.00 84.88 84 LEU A N 1
ATOM 664 C CA . LEU A 1 84 ? -2.043 4.068 -8.064 1.00 84.88 84 LEU A CA 1
ATOM 665 C C . LEU A 1 84 ? -3.068 3.118 -7.434 1.00 84.88 84 LEU A C 1
ATOM 667 O O . LEU A 1 84 ? -3.893 3.563 -6.630 1.00 84.88 84 LEU A O 1
ATOM 671 N N . LYS A 1 85 ? -2.986 1.815 -7.729 1.00 84.62 85 LYS A N 1
ATOM 672 C CA . LYS A 1 85 ? -3.834 0.801 -7.093 1.00 84.62 85 LYS A CA 1
ATOM 673 C C . LYS A 1 85 ? -3.545 0.685 -5.595 1.00 84.62 85 LYS A C 1
ATOM 675 O O . LYS A 1 85 ? -4.484 0.718 -4.803 1.00 84.62 85 LYS A O 1
ATOM 680 N N . ALA A 1 86 ? -2.276 0.626 -5.192 1.00 82.06 86 ALA A N 1
ATOM 681 C CA . ALA A 1 86 ? -1.875 0.599 -3.784 1.00 82.06 86 ALA A CA 1
ATOM 682 C C . ALA A 1 86 ? -2.339 1.854 -3.031 1.00 82.06 86 ALA A C 1
ATOM 684 O O . ALA A 1 86 ? -2.836 1.768 -1.907 1.00 82.06 86 ALA A O 1
ATOM 685 N N . ARG A 1 87 ? -2.265 3.027 -3.671 1.00 85.44 87 ARG A N 1
ATOM 686 C CA . ARG A 1 87 ? -2.813 4.275 -3.134 1.00 85.44 87 ARG A CA 1
ATOM 687 C C . ARG A 1 87 ? -4.323 4.181 -2.927 1.00 85.44 87 ARG A C 1
ATOM 689 O O . ARG A 1 87 ? -4.786 4.523 -1.844 1.00 85.44 87 ARG A O 1
ATOM 696 N N . ALA A 1 88 ? -5.079 3.718 -3.921 1.00 83.44 88 ALA A N 1
ATOM 697 C CA . ALA A 1 88 ? -6.527 3.559 -3.795 1.00 83.44 88 ALA A CA 1
ATOM 698 C C . ALA A 1 88 ? -6.892 2.556 -2.688 1.00 83.44 88 ALA A C 1
ATOM 700 O O . ALA A 1 88 ? -7.713 2.868 -1.828 1.00 83.44 88 ALA A O 1
ATOM 701 N N . ALA A 1 89 ? -6.227 1.398 -2.652 1.00 81.44 89 ALA A N 1
ATOM 702 C CA . ALA A 1 89 ? -6.418 0.378 -1.623 1.00 81.44 89 ALA A CA 1
ATOM 703 C C . ALA A 1 89 ? -6.148 0.925 -0.213 1.00 81.44 89 ALA A C 1
ATOM 705 O O . ALA A 1 89 ? -6.927 0.678 0.703 1.00 81.44 89 ALA A O 1
ATOM 706 N N . ARG A 1 90 ? -5.099 1.739 -0.041 1.00 85.50 90 ARG A N 1
ATOM 707 C CA . ARG A 1 90 ? -4.815 2.424 1.226 1.00 85.50 90 ARG A CA 1
ATOM 708 C C . ARG A 1 90 ? -5.917 3.408 1.620 1.00 85.50 90 ARG A C 1
ATOM 710 O O . ARG A 1 90 ? -6.229 3.514 2.801 1.00 85.50 90 ARG A O 1
ATOM 717 N N . GLU A 1 91 ? -6.477 4.158 0.674 1.00 83.06 91 GLU A N 1
ATOM 718 C CA . GLU A 1 91 ? -7.561 5.103 0.973 1.00 83.06 91 GLU A CA 1
ATOM 719 C C . GLU A 1 91 ? -8.848 4.376 1.379 1.00 83.06 91 GLU A C 1
ATOM 721 O O . GLU A 1 91 ? -9.468 4.772 2.365 1.00 83.06 91 GLU A O 1
ATOM 726 N N . PHE A 1 92 ? -9.203 3.282 0.696 1.00 81.06 92 PHE A N 1
ATOM 727 C CA . PHE A 1 92 ? -10.307 2.413 1.117 1.00 81.06 92 PHE A CA 1
ATOM 728 C C . PHE A 1 92 ? -10.051 1.819 2.502 1.00 81.06 92 PHE A C 1
ATOM 730 O O . PHE A 1 92 ? -10.891 1.956 3.387 1.00 81.06 92 PHE A O 1
ATOM 737 N N . TYR A 1 93 ? -8.850 1.281 2.730 1.00 84.06 93 TYR A N 1
ATOM 738 C CA . TYR A 1 93 ? -8.463 0.773 4.040 1.00 84.06 93 TYR A CA 1
ATOM 739 C C . TYR A 1 93 ? -8.537 1.855 5.121 1.00 84.06 93 TYR A C 1
ATOM 741 O O . TYR A 1 93 ? -8.989 1.575 6.220 1.00 84.06 93 TYR A O 1
ATOM 749 N N . ARG A 1 94 ? -8.140 3.105 4.840 1.00 84.12 94 ARG A N 1
ATOM 750 C CA . ARG A 1 94 ? -8.266 4.206 5.809 1.00 84.12 94 ARG A CA 1
ATOM 751 C C . ARG A 1 94 ? -9.727 4.439 6.195 1.00 84.12 94 ARG A C 1
ATOM 753 O O . ARG A 1 94 ? -10.012 4.619 7.371 1.00 84.12 94 ARG A O 1
ATOM 760 N N . ILE A 1 95 ? -10.635 4.432 5.220 1.00 81.81 95 ILE A N 1
ATOM 761 C CA . ILE A 1 95 ? -12.073 4.597 5.473 1.00 81.81 95 ILE A CA 1
ATOM 762 C C . ILE A 1 95 ? -12.591 3.461 6.361 1.00 81.81 95 ILE A C 1
ATOM 764 O O . ILE A 1 95 ? -13.312 3.723 7.323 1.00 81.81 95 ILE A O 1
ATOM 768 N N . ASP A 1 96 ? -12.214 2.219 6.061 1.00 81.12 96 ASP A N 1
ATOM 769 C CA . ASP A 1 96 ? -12.641 1.057 6.843 1.00 81.12 96 ASP A CA 1
ATOM 770 C C . ASP A 1 96 ? -11.994 1.030 8.232 1.00 81.12 96 ASP A C 1
ATOM 772 O O . ASP A 1 96 ? -12.678 0.776 9.218 1.00 81.12 96 ASP A O 1
ATOM 776 N N . PHE A 1 97 ? -10.723 1.417 8.345 1.00 87.94 97 PHE A N 1
ATOM 777 C CA . PHE A 1 97 ? -10.034 1.624 9.617 1.00 87.94 97 PHE A CA 1
ATOM 778 C C . PHE A 1 97 ? -10.774 2.645 10.487 1.00 87.94 97 PHE A C 1
ATOM 780 O O . PHE A 1 97 ? -11.038 2.372 11.653 1.00 87.94 97 PHE A O 1
ATOM 787 N N . ASP A 1 98 ? -11.172 3.793 9.929 1.00 85.44 98 ASP A N 1
ATOM 788 C CA . ASP A 1 98 ? -11.908 4.824 10.668 1.00 85.44 98 ASP A CA 1
ATOM 789 C C . ASP A 1 98 ? -13.300 4.347 11.117 1.00 85.44 98 ASP A C 1
ATOM 791 O O . ASP A 1 98 ? -13.854 4.882 12.081 1.00 85.44 98 ASP A O 1
ATOM 795 N N . ARG A 1 99 ? -13.897 3.376 10.413 1.00 86.88 99 ARG A N 1
ATOM 796 C CA . ARG A 1 99 ? -15.155 2.726 10.815 1.00 86.88 99 ARG A CA 1
ATOM 797 C C . ARG A 1 99 ? -14.910 1.729 11.943 1.00 86.88 99 ARG A C 1
ATOM 799 O O . ARG A 1 99 ? -15.492 1.881 13.009 1.00 86.88 99 ARG A O 1
ATOM 806 N N . SER A 1 100 ? -13.986 0.789 11.757 1.00 88.75 100 SER A N 1
ATOM 807 C CA . SER A 1 100 ? -13.648 -0.212 12.775 1.00 88.75 100 SER A CA 1
ATOM 808 C C . SER A 1 100 ? -13.133 0.418 14.070 1.00 88.75 100 SER A C 1
ATOM 810 O O . SER A 1 100 ? -13.465 -0.044 15.160 1.00 88.75 100 SER A O 1
ATOM 812 N N . LEU A 1 101 ? -12.368 1.510 13.972 1.00 88.88 101 LEU A N 1
ATOM 813 C CA . LEU A 1 101 ? -11.906 2.266 15.131 1.00 88.88 101 LEU A CA 1
ATOM 814 C C . LEU A 1 101 ? -13.075 2.910 15.884 1.00 88.88 101 LEU A C 1
ATOM 816 O O . LEU A 1 101 ?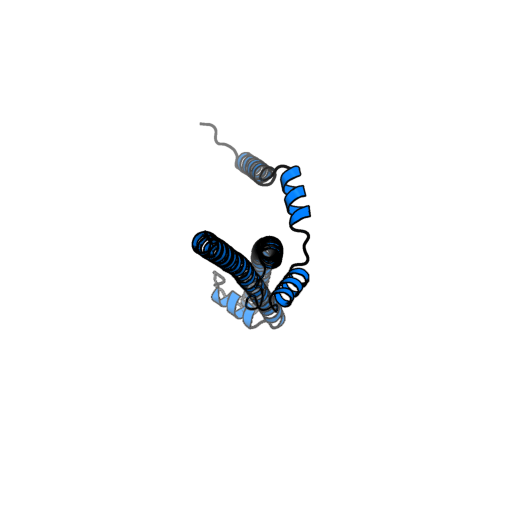 -13.085 2.898 17.114 1.00 88.88 101 LEU A O 1
ATOM 820 N N . ARG A 1 102 ? -14.075 3.448 15.172 1.00 90.25 102 ARG A N 1
ATOM 821 C CA . ARG A 1 102 ? -15.293 3.985 15.797 1.00 90.25 102 ARG A CA 1
ATOM 822 C C . ARG A 1 102 ? -16.057 2.899 16.543 1.00 90.25 102 ARG A C 1
ATOM 824 O O . ARG A 1 102 ? -16.419 3.126 17.692 1.00 90.25 102 ARG A O 1
ATOM 831 N N . ASP A 1 103 ? -16.224 1.726 15.943 1.00 90.81 103 ASP A N 1
ATOM 832 C CA . ASP A 1 103 ? -16.918 0.599 16.575 1.00 90.81 103 ASP A CA 1
ATOM 833 C C . ASP A 1 103 ? -16.178 0.104 17.829 1.00 90.81 103 ASP A C 1
ATOM 835 O O . ASP A 1 103 ? -16.792 -0.166 18.861 1.00 90.81 103 ASP A O 1
ATOM 839 N N . LEU A 1 104 ? -14.843 0.029 17.779 1.00 90.31 104 LEU A N 1
ATOM 840 C CA . LEU A 1 104 ? -14.013 -0.264 18.954 1.00 90.31 104 LEU A CA 1
ATOM 841 C C . LEU A 1 104 ? -14.160 0.797 20.046 1.00 90.31 104 LEU A C 1
ATOM 843 O O . LEU A 1 104 ? -14.325 0.458 21.214 1.00 90.31 104 LEU A O 1
ATOM 847 N N . THR A 1 105 ? -14.139 2.074 19.665 1.00 90.94 105 THR A N 1
ATOM 848 C CA . THR A 1 105 ? -14.298 3.201 20.596 1.00 90.94 105 THR A CA 1
ATOM 849 C C . THR A 1 105 ? -15.668 3.162 21.277 1.00 90.94 105 THR A C 1
ATOM 851 O O . THR A 1 105 ? -15.755 3.424 22.474 1.00 90.94 105 THR A O 1
ATOM 854 N N . ILE A 1 106 ? -16.733 2.805 20.548 1.00 92.62 106 ILE A N 1
ATOM 855 C CA . ILE A 1 106 ? -18.085 2.643 21.104 1.00 92.62 106 ILE A CA 1
ATOM 856 C C . ILE A 1 106 ? -18.100 1.506 22.129 1.00 92.62 106 ILE A C 1
ATOM 858 O O . ILE A 1 106 ? -18.486 1.744 23.269 1.00 92.62 106 ILE A O 1
ATOM 862 N N . ARG A 1 107 ? -17.592 0.317 21.777 1.00 91.88 107 ARG A N 1
ATOM 863 C CA . ARG A 1 107 ? -17.516 -0.826 22.707 1.00 91.88 107 ARG A CA 1
ATOM 864 C C . ARG A 1 107 ? -16.708 -0.507 23.967 1.00 91.88 107 ARG A C 1
ATOM 866 O O . ARG A 1 107 ? -17.137 -0.819 25.072 1.00 91.88 107 ARG A O 1
ATOM 873 N N . ALA A 1 108 ? -15.563 0.157 23.817 1.00 91.00 108 ALA A N 1
ATOM 874 C CA . ALA A 1 108 ? -14.758 0.601 24.953 1.00 91.00 108 ALA A CA 1
ATOM 875 C C . ALA A 1 108 ? -15.509 1.632 25.815 1.00 91.00 108 ALA A C 1
ATOM 877 O O . ALA A 1 108 ? -15.462 1.572 27.039 1.00 91.00 108 ALA A O 1
ATOM 878 N N . THR A 1 109 ? -16.262 2.544 25.197 1.00 92.81 109 THR A N 1
ATOM 879 C CA . THR A 1 109 ? -17.112 3.500 25.927 1.00 92.81 109 THR A CA 1
ATOM 880 C C . THR A 1 109 ? -18.200 2.779 26.729 1.00 92.81 109 THR A C 1
ATOM 882 O O . THR A 1 109 ? -18.401 3.101 27.895 1.00 92.81 109 THR A O 1
ATOM 885 N N . GLU A 1 110 ? -18.859 1.774 26.148 1.00 92.69 110 GLU A N 1
ATOM 886 C CA . GLU A 1 110 ? -19.878 0.953 26.823 1.00 92.69 110 GLU A CA 1
ATOM 887 C C . GLU A 1 110 ? -19.300 0.118 27.976 1.00 92.69 110 GLU A C 1
ATOM 889 O O . GLU A 1 110 ? -19.967 -0.086 28.991 1.00 92.69 110 GLU A O 1
ATOM 894 N N . ASN A 1 111 ? -18.066 -0.376 27.848 1.00 91.75 111 ASN A N 1
ATOM 895 C CA . ASN A 1 111 ? -17.367 -1.051 28.944 1.00 91.75 111 ASN A CA 1
ATOM 896 C C . ASN A 1 111 ? -17.083 -0.093 30.104 1.00 91.75 111 ASN A C 1
ATOM 898 O O . ASN A 1 111 ? -17.376 -0.420 31.252 1.00 91.75 111 ASN A O 1
ATOM 902 N N . VAL A 1 112 ? -16.554 1.096 29.800 1.00 90.50 112 VAL A N 1
ATOM 903 C CA . VAL A 1 112 ? -16.275 2.129 30.804 1.00 90.50 112 VAL A CA 1
ATOM 904 C C . VAL A 1 112 ? -17.558 2.558 31.514 1.00 90.50 112 VAL A C 1
ATOM 906 O O . VAL A 1 112 ? -17.556 2.708 32.734 1.00 90.50 112 VAL A O 1
ATOM 909 N N . ASP A 1 113 ? -18.655 2.732 30.775 1.00 90.50 113 ASP A N 1
ATOM 910 C CA . ASP A 1 113 ? -19.952 3.110 31.342 1.00 90.50 113 ASP A CA 1
ATOM 911 C C . ASP A 1 113 ? -20.491 2.036 32.298 1.00 90.50 113 ASP A C 1
ATOM 913 O O . ASP A 1 113 ? -20.869 2.342 33.430 1.00 90.50 113 ASP A O 1
ATOM 917 N N . ARG A 1 114 ? -20.420 0.758 31.895 1.00 90.88 114 ARG A N 1
ATOM 918 C CA . ARG A 1 114 ? -20.775 -0.378 32.762 1.00 90.88 114 ARG A CA 1
ATOM 919 C C . ARG A 1 114 ? -19.912 -0.436 34.016 1.00 90.88 114 ARG A C 1
ATOM 921 O O . ARG A 1 114 ? -20.450 -0.531 35.112 1.00 90.88 114 ARG A O 1
ATOM 928 N N . TRP A 1 115 ? -18.595 -0.301 33.877 1.00 90.81 115 TRP A N 1
ATOM 929 C CA . TRP A 1 115 ? -17.688 -0.296 35.023 1.00 90.81 115 TRP A CA 1
ATOM 930 C C . TRP A 1 115 ? -17.990 0.856 35.994 1.00 90.81 115 TRP A C 1
ATOM 932 O O . TRP A 1 115 ? -17.986 0.651 37.206 1.00 90.81 115 TRP A O 1
ATOM 942 N N . MET A 1 116 ? -18.294 2.059 35.493 1.00 89.44 116 MET A N 1
ATOM 943 C CA . MET A 1 116 ? -18.678 3.186 36.350 1.00 89.44 116 MET A CA 1
ATOM 944 C C . MET A 1 116 ? -19.989 2.923 37.095 1.00 89.44 116 MET A C 1
ATOM 946 O O . MET A 1 116 ? -20.079 3.258 38.276 1.00 89.44 116 MET A O 1
ATOM 950 N N . ALA A 1 117 ? -20.977 2.320 36.427 1.00 88.88 117 ALA A N 1
ATOM 951 C CA . ALA A 1 117 ? -22.246 1.945 37.041 1.00 88.88 117 ALA A CA 1
ATOM 952 C C . ALA A 1 117 ? -22.058 0.881 38.137 1.00 88.88 117 ALA A C 1
ATOM 954 O O . ALA A 1 117 ? -22.574 1.050 39.241 1.00 88.88 117 ALA A O 1
ATOM 955 N N . ASP A 1 118 ? -21.259 -0.155 37.870 1.00 91.25 118 ASP A N 1
ATOM 956 C CA . ASP A 1 118 ? -20.981 -1.249 38.812 1.00 91.25 118 ASP A CA 1
ATOM 957 C C . ASP A 1 118 ? -20.215 -0.780 40.065 1.00 91.25 118 ASP A C 1
ATOM 959 O O . ASP A 1 118 ? -20.313 -1.399 41.124 1.00 91.25 118 ASP A O 1
ATOM 963 N N . ASN A 1 119 ? -19.471 0.328 39.967 1.00 89.00 119 ASN A N 1
ATOM 964 C CA . ASN A 1 119 ? -18.664 0.894 41.056 1.00 89.00 119 ASN A CA 1
ATOM 965 C C . ASN A 1 119 ? -19.272 2.171 41.685 1.00 89.00 119 ASN A C 1
ATOM 967 O O . ASN A 1 119 ? -18.579 2.866 42.429 1.00 89.00 119 ASN A O 1
ATOM 971 N N . ASP A 1 120 ? -20.533 2.511 41.379 1.00 86.38 120 ASP A N 1
ATOM 972 C CA . ASP A 1 120 ? -21.244 3.732 41.828 1.00 86.38 120 ASP A CA 1
ATOM 973 C C . ASP A 1 120 ? -20.450 5.041 41.603 1.00 86.38 120 ASP A C 1
ATOM 975 O O . ASP A 1 120 ? -20.512 6.016 42.362 1.00 86.38 120 ASP A O 1
ATOM 979 N N . VAL A 1 121 ? -19.667 5.088 40.521 1.00 85.75 121 VAL A N 1
ATOM 980 C CA . VAL A 1 121 ? -18.864 6.259 40.162 1.00 85.75 121 VAL A CA 1
ATOM 981 C C . VAL A 1 121 ? -19.755 7.273 39.446 1.00 85.75 121 VAL A C 1
ATOM 983 O O . VAL A 1 121 ? -20.020 7.176 38.250 1.00 85.75 121 VAL A O 1
ATOM 986 N N . LYS A 1 122 ? -20.177 8.321 40.162 1.00 76.81 122 LYS A N 1
ATOM 987 C CA . LYS A 1 122 ? -21.012 9.416 39.626 1.00 76.81 122 LYS A CA 1
ATOM 988 C C . LYS A 1 122 ? -20.209 10.408 38.778 1.00 76.81 122 LYS A C 1
ATOM 990 O O . LYS A 1 122 ? -20.092 11.588 39.115 1.00 76.81 122 LYS A O 1
ATOM 995 N N . LYS A 1 123 ? -19.629 9.950 37.668 1.00 76.19 123 LYS A N 1
ATOM 996 C CA . LYS A 1 123 ? -18.957 10.824 36.694 1.00 76.19 123 LYS A CA 1
ATOM 997 C C . LYS A 1 123 ? -19.950 11.276 35.622 1.00 76.19 123 LYS A C 1
ATOM 999 O O . LYS A 1 123 ? -20.671 10.468 35.057 1.00 76.19 123 LYS A O 1
ATOM 1004 N N . LYS A 1 124 ? -19.979 12.580 35.316 1.00 72.31 124 LYS A N 1
ATOM 1005 C CA . LYS A 1 124 ? -20.905 13.154 34.314 1.00 72.31 124 LYS A CA 1
ATOM 1006 C C . LYS A 1 124 ? -20.497 12.896 32.858 1.00 72.31 124 LYS A C 1
ATOM 1008 O O . LYS A 1 124 ? -21.321 13.082 31.970 1.00 72.31 124 LYS A O 1
ATOM 1013 N N . GLN A 1 125 ? -19.233 12.553 32.599 1.00 86.06 125 GLN A N 1
ATOM 1014 C CA . GLN A 1 125 ? -18.705 12.424 31.242 1.00 86.06 125 GLN A CA 1
ATOM 1015 C C . GLN A 1 125 ? -17.555 11.412 31.182 1.00 86.06 125 GLN A C 1
ATOM 1017 O O . GLN A 1 125 ? -16.620 11.481 31.984 1.00 86.06 125 GLN A O 1
ATOM 1022 N N . ILE A 1 126 ? -17.610 10.519 30.191 1.00 87.19 126 ILE A N 1
ATOM 1023 C CA . ILE A 1 126 ? -16.511 9.623 29.819 1.00 87.19 126 ILE A CA 1
ATOM 1024 C C . ILE A 1 126 ? -15.476 10.426 29.024 1.00 87.19 126 ILE A C 1
ATOM 1026 O O . ILE A 1 126 ? -15.818 11.109 28.054 1.00 87.19 126 ILE A O 1
ATOM 1030 N N . THR A 1 127 ? -14.211 10.381 29.443 1.00 90.56 127 THR A N 1
ATOM 1031 C CA . THR A 1 127 ? -13.114 11.081 28.758 1.00 90.56 127 THR A CA 1
ATOM 1032 C C . THR A 1 127 ? -12.437 10.178 27.731 1.00 90.56 127 THR A C 1
ATOM 1034 O O . THR A 1 127 ? -12.494 8.953 27.827 1.00 90.56 127 THR A O 1
ATOM 1037 N N . LYS A 1 128 ? -11.743 10.783 26.758 1.00 89.62 128 LYS A N 1
ATOM 1038 C CA . LYS A 1 128 ? -10.947 10.035 25.771 1.00 89.62 128 LYS A CA 1
ATOM 1039 C C . LYS A 1 128 ? -9.894 9.146 26.432 1.00 89.62 128 LYS A C 1
ATOM 1041 O O . LYS A 1 128 ? -9.703 8.026 25.981 1.00 89.62 128 LYS A O 1
ATOM 1046 N N . ASP A 1 129 ? -9.276 9.614 27.513 1.00 90.88 129 ASP A N 1
ATOM 1047 C CA . ASP A 1 129 ? -8.252 8.851 28.233 1.00 90.88 129 ASP A CA 1
ATOM 1048 C C . ASP A 1 129 ? -8.824 7.579 28.865 1.00 90.88 129 ASP A C 1
ATOM 1050 O O . ASP A 1 129 ? -8.174 6.543 28.823 1.00 90.88 129 ASP A O 1
ATOM 1054 N N . MET A 1 130 ? -10.060 7.623 29.380 1.00 89.44 130 MET A N 1
ATOM 1055 C CA . MET A 1 130 ? -10.729 6.436 29.931 1.00 89.44 130 MET A CA 1
ATOM 1056 C C . MET A 1 130 ? -10.997 5.398 28.840 1.00 89.44 130 MET A C 1
ATOM 1058 O O . MET A 1 130 ? -10.749 4.215 29.039 1.00 89.44 130 MET A O 1
ATOM 1062 N N . VAL A 1 131 ? -11.447 5.846 27.666 1.00 90.19 131 VAL A N 1
ATOM 1063 C CA . VAL A 1 131 ? -11.670 4.962 26.514 1.00 90.19 131 VAL A CA 1
ATOM 1064 C C . VAL A 1 131 ? -10.349 4.389 25.997 1.00 90.19 131 VAL A C 1
ATOM 1066 O O . VAL A 1 131 ? -10.273 3.205 25.693 1.00 90.19 131 VAL A O 1
ATOM 1069 N N . GLN A 1 132 ? -9.289 5.198 25.931 1.00 89.12 132 GLN A N 1
ATOM 1070 C CA . GLN A 1 132 ? -7.964 4.748 25.501 1.00 89.12 132 GLN A CA 1
ATOM 1071 C C . GLN A 1 132 ? -7.344 3.755 26.490 1.00 89.12 132 GLN A C 1
ATOM 1073 O O . GLN A 1 132 ? -6.700 2.790 26.075 1.00 89.12 132 GLN A O 1
ATOM 1078 N N . GLN A 1 133 ? -7.546 3.984 27.789 1.00 90.69 133 GLN A N 1
ATOM 1079 C CA . GLN A 1 133 ? -7.136 3.065 28.839 1.00 90.69 133 GLN A CA 1
ATOM 1080 C C . GLN A 1 133 ? -7.879 1.738 28.696 1.00 90.69 133 GLN A C 1
ATOM 1082 O O . GLN A 1 133 ? -7.214 0.712 28.647 1.00 90.69 133 GLN A O 1
ATOM 1087 N N . GLU A 1 134 ? -9.201 1.763 28.509 1.00 90.75 134 GLU A N 1
ATOM 1088 C CA . GLU A 1 134 ? -10.015 0.561 28.296 1.00 90.75 134 GLU A CA 1
ATOM 1089 C C . GLU A 1 134 ? -9.594 -0.220 27.045 1.00 90.75 134 GLU A C 1
ATOM 1091 O O . GLU A 1 134 ? -9.401 -1.433 27.102 1.00 90.75 134 GLU A O 1
ATOM 1096 N N . LEU A 1 135 ? -9.358 0.475 25.926 1.00 88.88 135 LEU A N 1
ATOM 1097 C CA . LEU A 1 135 ? -8.817 -0.129 24.703 1.00 88.88 135 LEU A CA 1
ATOM 1098 C C . LEU A 1 135 ? -7.460 -0.804 24.934 1.00 88.88 135 LEU A C 1
ATOM 1100 O O . LEU A 1 135 ? -7.115 -1.724 24.203 1.00 88.88 135 LEU A O 1
ATOM 1104 N N . SER A 1 136 ? -6.687 -0.347 25.920 1.00 87.44 136 SER A N 1
ATOM 1105 C CA . SER A 1 136 ? -5.369 -0.899 26.241 1.00 87.44 136 SER A CA 1
ATOM 1106 C C . SER A 1 136 ? -5.434 -2.000 27.306 1.00 87.44 136 SER A C 1
ATOM 1108 O O . SER A 1 136 ? -4.599 -2.903 27.288 1.00 87.44 136 SER A O 1
ATOM 1110 N N . SER A 1 137 ? -6.397 -1.930 28.230 1.00 87.69 137 SER A N 1
ATOM 1111 C CA . SER A 1 137 ? -6.533 -2.844 29.367 1.00 87.69 137 SER A CA 1
ATOM 1112 C C . SER A 1 137 ? -7.415 -4.055 29.088 1.00 87.69 137 SER A C 1
ATOM 1114 O O . SER A 1 137 ? -7.141 -5.117 29.643 1.00 87.69 137 SER A O 1
ATOM 1116 N N . ASP A 1 138 ? -8.443 -3.937 28.240 1.00 90.69 138 ASP A N 1
ATOM 1117 C CA . ASP A 1 138 ? -9.253 -5.086 27.826 1.00 90.69 138 ASP A CA 1
ATOM 1118 C C . ASP A 1 138 ? -8.461 -5.939 26.812 1.00 90.69 138 ASP A C 1
ATOM 1120 O O . ASP A 1 138 ? -8.126 -5.458 25.724 1.00 90.69 138 ASP A O 1
ATOM 1124 N N . PRO A 1 139 ? -8.159 -7.219 27.111 1.00 87.62 139 PRO A N 1
ATOM 1125 C CA . PRO A 1 139 ? -7.317 -8.042 26.241 1.00 87.62 139 PRO A CA 1
ATOM 1126 C C . PRO A 1 139 ? -7.901 -8.296 24.845 1.00 87.62 139 PRO A C 1
ATOM 1128 O O . PRO A 1 139 ? -7.145 -8.510 23.895 1.00 87.62 139 PRO A O 1
ATOM 1131 N N . LYS A 1 140 ? -9.234 -8.303 24.695 1.00 89.31 140 LYS A N 1
ATOM 1132 C CA . LYS A 1 140 ? -9.889 -8.511 23.395 1.00 89.31 140 LYS A CA 1
ATOM 1133 C C . LYS A 1 140 ? -9.836 -7.235 22.563 1.00 89.31 140 LYS A C 1
ATOM 1135 O O . LYS A 1 140 ? -9.409 -7.292 21.411 1.00 89.31 140 LYS A O 1
ATOM 1140 N N . LEU A 1 141 ? -10.216 -6.099 23.147 1.00 87.38 141 LEU A N 1
ATOM 1141 C CA . LEU A 1 141 ? -10.193 -4.803 22.468 1.00 87.38 141 LEU A CA 1
ATOM 1142 C C . LEU A 1 141 ? -8.765 -4.384 22.111 1.00 87.38 141 LEU A C 1
ATOM 1144 O O . LEU A 1 141 ? -8.530 -3.938 20.990 1.00 87.38 141 LEU A O 1
ATOM 1148 N N . SER A 1 142 ? -7.809 -4.616 23.012 1.00 89.75 142 SER A N 1
ATOM 1149 C CA . SER A 1 142 ? -6.387 -4.341 22.792 1.00 89.75 142 SER A CA 1
ATOM 1150 C C . SER A 1 142 ? -5.834 -5.139 21.617 1.00 89.75 142 SER A C 1
ATOM 1152 O O . SER A 1 142 ? -5.209 -4.578 20.716 1.00 89.75 142 SER A O 1
ATOM 1154 N N . LYS A 1 143 ? -6.144 -6.440 21.539 1.00 91.88 143 LYS A N 1
ATOM 1155 C CA . LYS A 1 143 ? -5.728 -7.276 20.407 1.00 91.88 143 LYS A CA 1
ATOM 1156 C C . LYS A 1 143 ? -6.325 -6.793 19.083 1.00 91.88 143 LYS A C 1
ATOM 1158 O O . LYS A 1 143 ? -5.606 -6.707 18.090 1.00 91.88 143 LYS A O 1
ATOM 1163 N N . GLU A 1 144 ? -7.620 -6.485 19.049 1.00 90.00 144 GLU A N 1
ATOM 1164 C CA . GLU A 1 144 ? -8.283 -5.971 17.842 1.00 90.00 144 GLU A CA 1
ATOM 1165 C C . GLU A 1 144 ? -7.719 -4.609 17.406 1.00 90.00 144 GLU A C 1
ATOM 1167 O O . GLU A 1 144 ? -7.486 -4.388 16.216 1.00 90.00 144 GLU A O 1
ATOM 1172 N N . TYR A 1 145 ? -7.453 -3.717 18.362 1.00 88.81 145 TYR A N 1
ATOM 1173 C CA . TYR A 1 145 ? -6.861 -2.408 18.108 1.00 88.81 145 TYR A CA 1
ATOM 1174 C C . TYR A 1 145 ? -5.433 -2.523 17.556 1.00 88.81 145 TYR A C 1
ATOM 1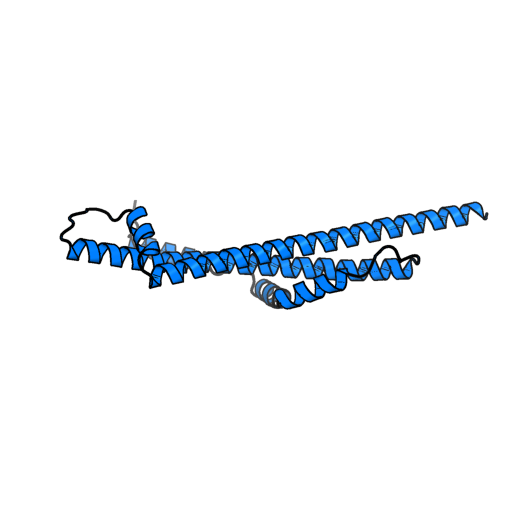176 O O . TYR A 1 145 ? -5.132 -1.919 16.527 1.00 88.81 145 TYR A O 1
ATOM 1184 N N . THR A 1 146 ? -4.578 -3.349 18.166 1.00 89.75 146 THR A N 1
ATOM 1185 C CA . THR A 1 146 ? -3.210 -3.593 17.682 1.00 89.75 146 THR A CA 1
ATOM 1186 C C . THR A 1 146 ? -3.207 -4.139 16.257 1.00 89.75 146 THR A C 1
ATOM 1188 O O . THR A 1 146 ? -2.523 -3.588 15.399 1.00 89.75 146 THR A O 1
ATOM 1191 N N . LEU A 1 147 ? -4.049 -5.135 15.957 1.00 90.38 147 LEU A N 1
ATOM 1192 C CA . LEU A 1 147 ? -4.160 -5.699 14.606 1.00 90.38 147 LEU A CA 1
ATOM 1193 C C . LEU A 1 147 ? -4.576 -4.654 13.557 1.00 90.38 147 LEU A C 1
ATOM 1195 O O . LEU A 1 147 ? -4.106 -4.685 12.418 1.00 90.38 147 LEU A O 1
ATOM 1199 N N . LEU A 1 148 ? -5.465 -3.722 13.914 1.00 88.25 148 LEU A N 1
ATOM 1200 C CA . LEU A 1 148 ? -5.867 -2.629 13.021 1.00 88.25 148 LEU A CA 1
ATOM 1201 C C . LEU A 1 148 ? -4.722 -1.647 12.752 1.00 88.25 148 LEU A C 1
ATOM 1203 O O . LEU A 1 148 ? -4.602 -1.140 11.629 1.00 88.25 148 LEU A O 1
ATOM 1207 N N . ILE A 1 149 ? -3.899 -1.367 13.765 1.00 88.94 149 ILE A N 1
ATOM 1208 C CA . ILE A 1 149 ? -2.725 -0.497 13.645 1.00 88.94 149 ILE A CA 1
ATOM 1209 C C . ILE A 1 149 ? -1.638 -1.167 12.798 1.00 88.94 149 ILE A C 1
ATOM 1211 O O . ILE A 1 149 ? -1.166 -0.544 11.849 1.00 88.94 149 ILE A O 1
ATOM 1215 N N . GLU A 1 150 ? -1.318 -2.436 13.049 1.00 88.88 150 GLU A N 1
ATOM 1216 C CA . GLU A 1 150 ? -0.334 -3.202 12.268 1.00 88.88 150 GLU A CA 1
ATOM 1217 C C . GLU A 1 150 ? -0.692 -3.218 10.777 1.00 88.88 150 GLU A C 1
ATOM 1219 O O . GLU A 1 150 ? 0.107 -2.832 9.925 1.00 88.88 150 GLU A O 1
ATOM 1224 N N . LYS A 1 151 ? -1.946 -3.546 10.444 1.00 84.94 151 LYS A N 1
ATOM 1225 C CA . LYS A 1 151 ? -2.427 -3.522 9.054 1.00 84.94 151 LYS A CA 1
ATOM 1226 C C . LYS A 1 151 ? -2.369 -2.128 8.424 1.00 84.94 151 LYS A C 1
ATOM 1228 O O . LYS A 1 151 ? -2.137 -1.986 7.222 1.00 84.94 151 LYS A O 1
ATOM 1233 N N . ARG A 1 152 ? -2.574 -1.064 9.209 1.00 86.50 152 ARG A N 1
ATOM 1234 C CA . ARG A 1 152 ? -2.441 0.319 8.722 1.00 86.50 152 ARG A CA 1
ATOM 1235 C C . ARG A 1 152 ? -0.997 0.635 8.343 1.00 86.50 152 ARG A C 1
ATOM 1237 O O . ARG A 1 152 ? -0.768 1.337 7.352 1.00 86.50 152 ARG A O 1
ATOM 1244 N N . GLU A 1 153 ? -0.046 0.162 9.136 1.00 87.31 153 GLU A N 1
ATOM 1245 C CA . GLU A 1 153 ? 1.383 0.319 8.875 1.00 87.31 153 GLU A CA 1
ATOM 1246 C C . GLU A 1 153 ? 1.818 -0.498 7.659 1.00 87.31 153 GLU A C 1
ATOM 1248 O O . GLU A 1 153 ? 2.460 0.055 6.765 1.00 87.31 153 GLU A O 1
ATOM 1253 N N . GLU A 1 154 ? 1.360 -1.745 7.549 1.00 84.38 154 GLU A N 1
ATOM 1254 C CA . GLU A 1 154 ? 1.590 -2.609 6.388 1.00 84.38 154 GLU A CA 1
ATOM 1255 C C . GLU A 1 154 ? 1.121 -1.937 5.086 1.00 84.38 154 GLU A C 1
ATOM 1257 O O . GLU A 1 154 ? 1.899 -1.755 4.146 1.00 84.38 154 GLU A O 1
ATOM 1262 N N . MET A 1 155 ? -0.120 -1.439 5.054 1.00 83.56 155 MET A N 1
ATOM 1263 C CA . MET A 1 155 ? -0.668 -0.736 3.886 1.00 83.56 155 MET A CA 1
ATOM 1264 C C . MET A 1 155 ? 0.089 0.556 3.554 1.00 83.56 155 MET A C 1
ATOM 1266 O O . MET A 1 155 ? 0.177 0.959 2.388 1.00 83.56 155 MET A O 1
ATOM 1270 N N . ARG A 1 156 ? 0.639 1.240 4.564 1.00 84.62 156 ARG A N 1
ATOM 1271 C CA . ARG A 1 156 ? 1.494 2.414 4.354 1.00 84.62 156 ARG A CA 1
ATOM 1272 C C . ARG A 1 156 ? 2.830 2.012 3.730 1.00 84.62 156 ARG A C 1
ATOM 1274 O O . ARG A 1 156 ? 3.263 2.715 2.816 1.00 84.62 156 ARG A O 1
ATOM 1281 N N . SER A 1 157 ? 3.434 0.917 4.192 1.00 85.81 157 SER A N 1
ATOM 1282 C CA . SER A 1 157 ? 4.685 0.382 3.646 1.00 85.81 157 SER A CA 1
ATOM 1283 C C . SER A 1 157 ? 4.517 -0.001 2.180 1.00 85.81 157 SER A C 1
ATOM 1285 O O . SER A 1 157 ? 5.204 0.557 1.333 1.00 85.81 157 SER A O 1
ATOM 1287 N N . ILE A 1 158 ? 3.508 -0.817 1.850 1.00 83.06 158 ILE A N 1
ATOM 1288 C CA . ILE A 1 158 ? 3.230 -1.254 0.469 1.00 83.06 158 ILE A CA 1
ATOM 1289 C C . ILE A 1 158 ? 3.065 -0.054 -0.471 1.00 83.06 158 ILE A C 1
ATOM 1291 O O . ILE A 1 158 ? 3.637 -0.014 -1.561 1.00 83.06 158 ILE A O 1
ATOM 1295 N N . LYS A 1 159 ? 2.304 0.965 -0.046 1.00 88.62 159 LYS A N 1
ATOM 1296 C CA . LYS A 1 159 ? 2.107 2.191 -0.831 1.00 88.62 159 LYS A CA 1
ATOM 1297 C C . LYS A 1 159 ? 3.424 2.945 -1.057 1.00 88.62 159 LYS A C 1
ATOM 1299 O O . LYS A 1 159 ? 3.619 3.479 -2.146 1.00 88.62 159 LYS A O 1
ATOM 1304 N N . SER A 1 160 ? 4.296 2.998 -0.050 1.00 88.12 160 SER A N 1
ATOM 1305 C CA . SER A 1 160 ? 5.624 3.617 -0.144 1.00 88.12 160 SER A CA 1
ATOM 1306 C C . SER A 1 160 ? 6.535 2.847 -1.101 1.00 88.12 160 SER A C 1
ATOM 1308 O O . SER A 1 160 ? 7.123 3.439 -2.002 1.00 88.12 160 SER A O 1
ATOM 1310 N N . ASP A 1 161 ? 6.597 1.525 -0.967 1.00 86.50 161 ASP A N 1
ATOM 1311 C CA . ASP A 1 161 ? 7.466 0.673 -1.782 1.00 86.50 161 ASP A CA 1
ATOM 1312 C C . ASP A 1 161 ? 7.078 0.721 -3.265 1.00 86.50 161 ASP A C 1
ATOM 1314 O O . ASP A 1 161 ? 7.939 0.783 -4.144 1.00 86.50 161 ASP A O 1
ATOM 1318 N N . CYS A 1 162 ? 5.776 0.770 -3.559 1.00 86.19 162 CYS A N 1
ATOM 1319 C CA . CYS A 1 162 ? 5.288 0.925 -4.928 1.00 86.19 162 CYS A CA 1
ATOM 1320 C C . CYS A 1 162 ? 5.615 2.310 -5.520 1.00 86.19 162 CYS A C 1
ATOM 1322 O O . CYS A 1 162 ? 5.865 2.421 -6.720 1.00 86.19 162 CYS A O 1
ATOM 1324 N N . GLU A 1 163 ? 5.618 3.366 -4.701 1.00 88.56 163 GLU A N 1
ATOM 1325 C CA . GLU A 1 163 ? 5.982 4.731 -5.116 1.00 88.56 163 GLU A CA 1
ATOM 1326 C C . GLU A 1 163 ? 7.463 4.824 -5.503 1.00 88.56 163 GLU A C 1
ATOM 1328 O O . GLU A 1 163 ? 7.812 5.383 -6.550 1.00 88.56 163 GLU A O 1
ATOM 1333 N N . VAL A 1 164 ? 8.328 4.211 -4.690 1.00 87.44 164 VAL A N 1
ATOM 1334 C CA . VAL A 1 164 ? 9.763 4.093 -4.971 1.00 87.44 164 VAL A CA 1
ATOM 1335 C C . VAL A 1 164 ? 9.980 3.324 -6.272 1.00 87.44 164 VAL A C 1
ATOM 1337 O O . VAL A 1 164 ? 10.643 3.834 -7.173 1.00 87.44 164 VAL A O 1
ATOM 1340 N N . LEU A 1 165 ? 9.338 2.163 -6.432 1.00 85.81 165 LEU A N 1
ATOM 1341 C CA . LEU A 1 165 ? 9.469 1.341 -7.637 1.00 85.81 165 LEU A CA 1
ATOM 1342 C C . LEU A 1 165 ? 9.055 2.096 -8.915 1.00 85.81 165 LEU A C 1
ATOM 1344 O O . LEU A 1 165 ? 9.736 2.019 -9.940 1.00 85.81 165 LEU A O 1
ATOM 1348 N N . ALA A 1 166 ? 7.953 2.851 -8.874 1.00 85.25 166 ALA A N 1
ATOM 1349 C CA . ALA A 1 166 ? 7.511 3.668 -10.007 1.00 85.25 166 ALA A CA 1
ATOM 1350 C C . ALA A 1 166 ? 8.535 4.756 -10.375 1.00 85.25 166 ALA A C 1
ATOM 1352 O O . ALA A 1 166 ? 8.782 5.021 -11.559 1.00 85.25 166 ALA A O 1
ATOM 1353 N N . THR A 1 167 ? 9.165 5.349 -9.361 1.00 85.44 167 THR A N 1
ATOM 1354 C CA . THR A 1 167 ? 10.212 6.361 -9.526 1.00 85.44 167 THR A CA 1
ATOM 1355 C C . THR A 1 167 ? 11.480 5.755 -10.126 1.00 85.44 167 THR A C 1
ATOM 1357 O O . THR A 1 167 ? 12.009 6.279 -11.106 1.00 85.44 167 THR A O 1
ATOM 1360 N N . GLU A 1 168 ? 11.937 4.614 -9.611 1.00 86.62 168 GLU A N 1
ATOM 1361 C CA . GLU A 1 168 ? 13.129 3.909 -10.098 1.00 86.62 168 GLU A CA 1
ATOM 1362 C C . GLU A 1 168 ? 13.014 3.527 -11.577 1.00 86.62 168 GLU A C 1
ATOM 1364 O O . GLU A 1 168 ? 13.923 3.800 -12.368 1.00 86.62 168 GLU A O 1
ATOM 1369 N N . TRP A 1 169 ? 11.876 2.962 -11.990 1.00 84.88 169 TRP A N 1
ATOM 1370 C CA . TRP A 1 169 ? 11.648 2.605 -13.392 1.00 84.88 169 TRP A CA 1
ATOM 1371 C C . TRP A 1 169 ? 11.602 3.822 -14.319 1.00 84.88 169 TRP A C 1
ATOM 1373 O O . TRP A 1 169 ? 12.101 3.759 -15.448 1.00 84.88 169 TRP A O 1
ATOM 1383 N N . SER A 1 170 ? 11.052 4.938 -13.840 1.00 84.00 170 SER A N 1
ATOM 1384 C CA . SER A 1 170 ? 11.034 6.203 -14.582 1.00 84.00 170 SER A CA 1
ATOM 1385 C C . SER A 1 170 ? 12.446 6.776 -14.746 1.00 84.00 170 SER A C 1
ATOM 1387 O O . SER A 1 170 ? 12.839 7.151 -15.854 1.00 84.00 170 SER A O 1
ATOM 1389 N N . ASN A 1 171 ? 13.248 6.761 -13.678 1.00 84.62 171 ASN A N 1
ATOM 1390 C CA . ASN A 1 171 ? 14.645 7.197 -13.709 1.00 84.62 171 ASN A CA 1
ATOM 1391 C C . ASN A 1 171 ? 15.473 6.338 -14.666 1.00 84.62 171 ASN A C 1
ATOM 1393 O O . ASN A 1 171 ? 16.207 6.858 -15.504 1.00 84.62 171 ASN A O 1
ATOM 1397 N N . ARG A 1 172 ? 15.297 5.016 -14.621 1.00 81.94 172 ARG A N 1
ATOM 1398 C CA . ARG A 1 172 ? 15.982 4.090 -15.526 1.00 81.94 172 ARG A CA 1
ATOM 1399 C C . ARG A 1 172 ? 15.640 4.344 -16.993 1.00 81.94 172 ARG A C 1
ATOM 1401 O O . ARG A 1 172 ? 16.532 4.327 -17.843 1.00 81.94 172 ARG A O 1
ATOM 1408 N N . GLN A 1 173 ? 14.370 4.611 -17.305 1.00 84.44 173 GLN A N 1
ATOM 1409 C CA . GLN A 1 173 ? 13.966 5.003 -18.656 1.00 84.44 173 GLN A CA 1
ATOM 1410 C C . GLN A 1 173 ? 14.694 6.277 -19.107 1.00 84.44 173 GLN A C 1
ATOM 1412 O O . GLN A 1 173 ? 15.131 6.361 -20.258 1.00 84.44 173 GLN A O 1
ATOM 1417 N N . TRP A 1 174 ? 14.811 7.264 -18.219 1.00 84.19 174 TRP A N 1
ATOM 1418 C CA . TRP A 1 174 ? 15.498 8.517 -18.510 1.00 84.19 174 TRP A CA 1
ATOM 1419 C C . TRP A 1 174 ? 16.992 8.300 -18.790 1.00 84.19 174 TRP A C 1
ATOM 1421 O O . TRP A 1 174 ? 17.485 8.766 -19.819 1.00 84.19 174 TRP A O 1
ATOM 1431 N N . THR A 1 175 ? 17.680 7.502 -17.968 1.00 84.44 175 THR A N 1
ATOM 1432 C CA . THR A 1 175 ? 19.098 7.154 -18.159 1.00 84.44 175 THR A CA 1
ATOM 1433 C C . THR A 1 175 ? 19.351 6.477 -19.506 1.00 84.44 175 THR A C 1
ATOM 1435 O O . THR A 1 175 ? 20.241 6.892 -20.248 1.00 84.44 175 THR A O 1
ATOM 1438 N N . LEU A 1 176 ? 18.531 5.490 -19.884 1.00 82.25 176 LEU A N 1
ATOM 1439 C CA . LEU A 1 176 ? 18.677 4.804 -21.175 1.00 82.25 176 LEU A CA 1
ATOM 1440 C C . LEU A 1 176 ? 18.451 5.747 -22.367 1.00 82.25 176 LEU A C 1
ATOM 1442 O O . LEU A 1 176 ? 19.124 5.637 -23.391 1.00 82.25 176 LEU A O 1
ATOM 1446 N N . ARG A 1 177 ? 17.526 6.709 -22.245 1.00 84.38 177 ARG A N 1
ATOM 1447 C CA . ARG A 1 177 ? 17.320 7.742 -23.274 1.00 84.38 177 ARG A CA 1
ATOM 1448 C C . ARG A 1 177 ? 18.525 8.671 -23.403 1.00 84.38 177 ARG A C 1
ATOM 1450 O O . ARG A 1 177 ? 18.839 9.072 -24.521 1.00 84.38 177 ARG A O 1
ATOM 1457 N N . ALA A 1 178 ? 19.178 9.019 -22.296 1.00 84.81 178 ALA A N 1
ATOM 1458 C CA . ALA A 1 178 ? 20.400 9.817 -22.323 1.00 84.81 178 ALA A CA 1
ATOM 1459 C C . ALA A 1 178 ? 21.538 9.060 -23.031 1.00 84.81 178 ALA A C 1
ATOM 1461 O O . ALA A 1 178 ? 22.149 9.605 -23.947 1.00 84.81 178 ALA A O 1
ATOM 1462 N N . GLN A 1 179 ? 21.740 7.780 -22.703 1.00 81.62 179 GLN A N 1
ATOM 1463 C CA . GLN A 1 179 ? 22.729 6.922 -23.369 1.00 81.62 179 GLN A CA 1
ATOM 1464 C C . GLN A 1 179 ? 22.467 6.787 -24.875 1.00 81.62 179 GLN A C 1
ATOM 1466 O O . GLN A 1 179 ? 23.381 6.952 -25.678 1.00 81.62 179 GLN A O 1
ATOM 1471 N N . ALA A 1 180 ? 21.213 6.575 -25.286 1.00 81.94 180 ALA A N 1
ATOM 1472 C CA . ALA A 1 180 ? 20.863 6.487 -26.704 1.00 81.94 180 ALA A CA 1
ATOM 1473 C C . ALA A 1 180 ? 21.177 7.775 -27.490 1.00 81.94 180 ALA A C 1
ATOM 1475 O O . ALA A 1 180 ? 21.527 7.695 -28.668 1.00 81.94 180 ALA A O 1
ATOM 1476 N N . LYS A 1 181 ? 21.074 8.953 -26.855 1.00 85.19 181 LYS A N 1
ATOM 1477 C CA . LYS A 1 181 ? 21.478 10.231 -27.465 1.00 85.19 181 LYS A CA 1
ATOM 1478 C C . LYS A 1 181 ? 22.996 10.345 -27.613 1.00 85.19 181 LYS A C 1
ATOM 1480 O O . LYS A 1 181 ? 23.448 10.798 -28.657 1.00 85.19 181 LYS A O 1
ATOM 1485 N N . LEU A 1 182 ? 23.762 9.915 -26.608 1.00 83.88 182 LEU A N 1
ATOM 1486 C CA . LEU A 1 182 ? 25.229 9.922 -26.661 1.00 83.88 182 LEU A CA 1
ATOM 1487 C C . LEU A 1 182 ? 25.750 9.030 -27.794 1.00 83.88 182 LEU A C 1
ATOM 1489 O O . LEU A 1 182 ? 26.516 9.494 -28.629 1.00 83.88 182 LEU A O 1
ATOM 1493 N N . VAL A 1 183 ? 25.239 7.799 -27.901 1.00 81.25 183 VAL A N 1
ATOM 1494 C CA . VAL A 1 183 ? 25.614 6.867 -28.981 1.00 81.25 183 VAL A CA 1
ATOM 1495 C C . VAL A 1 183 ? 25.256 7.420 -30.367 1.00 81.25 183 VAL A C 1
ATOM 1497 O O . VAL A 1 183 ? 25.978 7.189 -31.336 1.00 81.25 183 VAL A O 1
ATOM 1500 N N . ALA A 1 184 ? 24.142 8.149 -30.494 1.00 81.25 184 ALA A N 1
ATOM 1501 C CA . ALA A 1 184 ? 23.787 8.806 -31.751 1.00 81.25 184 ALA A CA 1
ATOM 1502 C C . ALA A 1 184 ? 24.802 9.902 -32.126 1.00 81.25 184 ALA A C 1
ATOM 1504 O O . ALA A 1 184 ? 25.280 9.908 -33.258 1.00 81.25 184 ALA A O 1
ATOM 1505 N N . ALA A 1 185 ? 25.182 10.753 -31.168 1.00 82.56 185 ALA A N 1
ATOM 1506 C CA . ALA A 1 185 ? 26.168 11.814 -31.375 1.00 82.56 185 ALA A CA 1
ATOM 1507 C C . ALA A 1 185 ? 27.567 11.263 -31.717 1.00 82.56 185 ALA A C 1
ATOM 1509 O O . ALA A 1 185 ? 28.211 11.747 -32.644 1.00 82.56 185 ALA A O 1
ATOM 1510 N N . GLU A 1 186 ? 28.025 10.206 -31.036 1.00 79.62 186 GLU A N 1
ATOM 1511 C CA . GLU A 1 186 ? 29.307 9.550 -31.344 1.00 79.62 186 GLU A CA 1
ATOM 1512 C C . GLU A 1 186 ? 29.355 8.997 -32.775 1.00 79.62 186 GLU A C 1
ATOM 1514 O O . GLU A 1 186 ? 30.393 9.049 -33.437 1.00 79.62 186 GLU A O 1
ATOM 1519 N N . ARG A 1 187 ? 28.236 8.465 -33.284 1.00 74.06 187 ARG A N 1
ATOM 1520 C CA . ARG A 1 187 ? 28.161 7.972 -34.666 1.00 74.06 187 ARG A CA 1
ATOM 1521 C C . ARG A 1 187 ? 28.209 9.105 -35.687 1.00 74.06 187 ARG A C 1
ATOM 1523 O O . ARG A 1 187 ? 28.858 8.929 -36.709 1.00 74.06 187 ARG A O 1
ATOM 1530 N N . GLU A 1 188 ? 27.570 10.241 -35.418 1.00 76.56 188 GLU A N 1
ATOM 1531 C CA . GLU A 1 188 ? 27.629 11.416 -36.299 1.00 76.56 188 GLU A CA 1
ATOM 1532 C C . GLU A 1 188 ? 29.063 11.956 -36.421 1.00 76.56 188 GLU A C 1
ATOM 1534 O O . GLU A 1 188 ? 29.545 12.143 -37.535 1.00 76.56 188 GLU A O 1
ATOM 1539 N N . VAL A 1 189 ? 29.791 12.085 -35.305 1.00 74.38 189 VAL A N 1
ATOM 1540 C CA . VAL A 1 189 ? 31.202 12.530 -35.293 1.00 74.38 189 VAL A CA 1
ATOM 1541 C C . VAL A 1 189 ? 32.130 11.546 -36.023 1.00 74.38 189 VAL A C 1
ATOM 1543 O O . VAL A 1 189 ? 33.042 11.942 -36.752 1.00 74.38 189 VAL A O 1
ATOM 1546 N N . ASN A 1 190 ? 31.905 10.240 -35.861 1.00 68.88 190 ASN A N 1
ATOM 1547 C CA . ASN A 1 190 ? 32.694 9.209 -36.546 1.00 68.88 190 ASN A CA 1
ATOM 1548 C C . ASN A 1 190 ? 32.401 9.115 -38.052 1.00 68.88 190 ASN A C 1
ATOM 1550 O O . ASN A 1 190 ? 33.230 8.599 -38.801 1.00 68.88 190 ASN A O 1
ATOM 1554 N N . LEU A 1 191 ? 31.223 9.561 -38.495 1.00 62.38 191 LEU A N 1
ATOM 1555 C CA . LEU A 1 191 ? 30.871 9.635 -39.913 1.00 62.38 191 LEU A CA 1
ATOM 1556 C C . LEU A 1 191 ? 31.443 10.908 -40.545 1.00 62.38 191 LEU A C 1
ATOM 1558 O O . LEU A 1 191 ? 32.054 10.817 -41.602 1.00 62.38 191 LEU A O 1
ATOM 1562 N N . SER A 1 192 ? 31.356 12.053 -39.861 1.00 59.47 192 SER A N 1
ATOM 1563 C CA . SER A 1 192 ? 31.897 13.330 -40.351 1.00 59.47 192 SER A CA 1
ATOM 1564 C C . SER A 1 192 ? 33.428 13.415 -40.354 1.00 59.47 192 SER A C 1
ATOM 1566 O O . SER A 1 192 ? 33.983 14.327 -40.948 1.00 59.47 192 SER A O 1
ATOM 1568 N N . SER A 1 193 ? 34.124 12.525 -39.642 1.00 56.69 193 SER A N 1
ATOM 1569 C CA . SER A 1 193 ? 35.597 12.441 -39.633 1.00 56.69 193 SER A CA 1
ATOM 1570 C C . SER A 1 193 ? 36.165 11.488 -40.691 1.00 56.69 193 SER A C 1
ATOM 1572 O O . SER A 1 193 ? 37.383 11.371 -40.813 1.00 56.69 193 SER A O 1
ATOM 1574 N N . LYS A 1 194 ? 35.297 10.784 -41.430 1.00 54.88 194 LYS A N 1
ATOM 1575 C CA . LYS A 1 194 ? 35.664 9.872 -42.525 1.00 54.88 194 LYS A CA 1
ATOM 1576 C C . LYS A 1 194 ? 35.364 10.435 -43.921 1.00 54.88 194 LYS A C 1
ATOM 1578 O O . LYS A 1 194 ? 35.664 9.750 -44.897 1.00 54.88 194 LYS A O 1
ATOM 1583 N N . GLU A 1 195 ? 34.777 11.627 -43.995 1.00 49.72 195 GLU A N 1
ATOM 1584 C CA . GLU A 1 195 ? 34.611 12.443 -45.209 1.00 49.72 195 GLU A CA 1
ATOM 1585 C C . GLU A 1 195 ? 35.761 13.448 -45.331 1.00 49.72 195 GLU A C 1
ATOM 1587 O O . GLU A 1 195 ? 36.218 13.666 -46.476 1.00 49.72 195 GLU A O 1
#

pLDDT: mean 78.06, std 12.34, range [44.34, 92.81]

Secondary structure (DSSP, 8-state):
-----HHHHHHHHHHHHHHHHH-SS-HHHHHHHHHHT---HHHHHHHHHHHTTS-GGG--SHHHHHHHHHHHHHHHHHHHHHHHHHHHHHHHHHHHHHHHHHHHHHHHHHHHHHHHHHTT---S---HHHHHHHHHHSHHHHHHHHHHHHHHHHHHHHHHHHHHHHHHHHHHHHHHHHHHHHHHHHHHHHHHT--